Protein AF-A0A176U549-F1 (afdb_monomer_lite)

Radius of gyration: 31.03 Å; chains: 1; bounding box: 78×44×82 Å

Structure (mmCIF, N/CA/C/O backbone):
data_AF-A0A176U549-F1
#
_entry.id   AF-A0A176U549-F1
#
loop_
_atom_site.group_PDB
_atom_site.id
_atom_site.type_symbol
_atom_site.label_atom_id
_atom_site.label_alt_id
_atom_site.label_comp_id
_atom_site.label_asym_id
_atom_site.label_entity_id
_atom_site.label_seq_id
_atom_site.pdbx_PDB_ins_code
_atom_site.Cartn_x
_atom_site.Cartn_y
_atom_site.Cartn_z
_atom_site.occupancy
_atom_site.B_iso_or_equiv
_atom_site.auth_seq_id
_atom_site.auth_comp_id
_atom_site.auth_asym_id
_atom_site.auth_atom_id
_atom_site.pdbx_PDB_model_num
ATOM 1 N N . MET A 1 1 ? 28.974 -17.921 -47.374 1.00 42.88 1 MET A N 1
ATOM 2 C CA . MET A 1 1 ? 27.868 -18.895 -47.503 1.00 42.88 1 MET A CA 1
ATOM 3 C C . MET A 1 1 ? 28.253 -20.124 -46.690 1.00 42.88 1 MET A C 1
ATOM 5 O O . MET A 1 1 ? 29.366 -20.596 -46.886 1.00 42.88 1 MET A O 1
ATOM 9 N N . TYR A 1 2 ? 27.361 -20.555 -45.789 1.00 45.12 2 TYR A N 1
ATOM 10 C CA . TYR A 1 2 ? 27.452 -21.674 -44.828 1.00 45.12 2 TYR A CA 1
ATOM 11 C C . TYR A 1 2 ? 28.232 -21.453 -43.516 1.00 45.12 2 TYR A C 1
ATOM 13 O O . TYR A 1 2 ? 29.393 -21.827 -43.391 1.00 45.12 2 TYR A O 1
ATOM 21 N N . LYS A 1 3 ? 27.532 -20.910 -42.504 1.00 52.34 3 LYS A N 1
ATOM 22 C CA . LYS A 1 3 ? 27.812 -21.127 -41.066 1.00 52.34 3 LYS A CA 1
ATOM 23 C C . LYS A 1 3 ? 26.603 -21.723 -40.310 1.00 52.34 3 LYS A C 1
ATOM 25 O O . LYS A 1 3 ? 26.624 -21.783 -39.090 1.00 52.34 3 LYS A O 1
ATOM 30 N N . GLU A 1 4 ? 25.562 -22.190 -41.008 1.00 50.47 4 GLU A N 1
ATOM 31 C CA . GLU A 1 4 ? 24.363 -22.784 -40.375 1.00 50.47 4 GLU A CA 1
ATOM 32 C C . GLU A 1 4 ? 24.615 -24.162 -39.726 1.00 50.47 4 GLU A C 1
ATOM 34 O O . GLU A 1 4 ? 23.798 -24.635 -38.930 1.00 50.47 4 GLU A O 1
ATOM 39 N N . ASP A 1 5 ? 25.758 -24.786 -40.031 1.00 61.16 5 ASP A N 1
ATOM 40 C CA . ASP A 1 5 ? 26.147 -26.111 -39.528 1.00 61.16 5 ASP A CA 1
ATOM 41 C C . ASP A 1 5 ? 27.009 -26.069 -38.254 1.00 61.16 5 ASP A C 1
ATOM 43 O O . ASP A 1 5 ? 27.300 -27.118 -37.675 1.00 61.16 5 ASP A O 1
ATOM 47 N N . LEU A 1 6 ? 27.430 -24.883 -37.801 1.00 75.88 6 LEU A N 1
ATOM 48 C CA . LEU A 1 6 ? 28.205 -24.739 -36.567 1.00 75.88 6 LEU A CA 1
ATOM 49 C C . LEU A 1 6 ? 27.270 -24.686 -35.353 1.00 75.88 6 LEU A C 1
ATOM 51 O O . LEU A 1 6 ? 26.209 -24.070 -35.401 1.00 75.88 6 LEU A O 1
ATOM 55 N N . ASN A 1 7 ? 27.669 -25.329 -34.255 1.00 85.62 7 ASN A N 1
ATOM 56 C CA . ASN A 1 7 ? 26.984 -25.197 -32.967 1.00 85.62 7 ASN A CA 1
ATOM 57 C C . ASN A 1 7 ? 27.609 -24.090 -32.101 1.00 85.62 7 ASN A C 1
ATOM 59 O O . ASN A 1 7 ? 28.750 -23.688 -32.330 1.00 85.62 7 ASN A O 1
ATOM 63 N N . PHE A 1 8 ? 26.880 -23.629 -31.080 1.00 86.94 8 PHE A N 1
ATOM 64 C CA . PHE A 1 8 ? 27.263 -22.496 -30.231 1.00 86.94 8 PHE A CA 1
ATOM 65 C C . PHE A 1 8 ? 28.699 -22.614 -29.699 1.00 86.94 8 PHE A C 1
ATOM 67 O O . PHE A 1 8 ? 29.502 -21.700 -29.866 1.00 86.94 8 PHE A O 1
ATOM 74 N N . ASN A 1 9 ? 29.061 -23.784 -29.162 1.00 86.19 9 ASN A N 1
ATOM 75 C CA . ASN A 1 9 ? 30.393 -24.044 -28.610 1.00 86.19 9 ASN A CA 1
ATOM 76 C C . ASN A 1 9 ? 31.506 -24.017 -29.662 1.00 86.19 9 ASN A C 1
ATOM 78 O O . ASN A 1 9 ? 32.642 -23.693 -29.332 1.00 86.19 9 ASN A O 1
ATOM 82 N N . GLN A 1 10 ? 31.216 -24.363 -30.915 1.00 86.00 10 GLN A N 1
ATOM 83 C CA . GLN A 1 10 ? 32.188 -24.259 -32.004 1.00 86.00 10 GLN A CA 1
ATOM 84 C C . GLN A 1 10 ? 32.403 -22.809 -32.430 1.00 86.00 10 GLN A C 1
ATOM 86 O O . GLN A 1 10 ? 33.517 -22.457 -32.792 1.00 86.00 10 GLN A O 1
ATOM 91 N N . ILE A 1 11 ? 31.366 -21.972 -32.354 1.00 85.75 11 ILE A N 1
ATOM 92 C CA . ILE A 1 11 ? 31.456 -20.556 -32.718 1.00 85.75 11 ILE A CA 1
ATOM 93 C C . ILE A 1 11 ? 32.282 -19.794 -31.677 1.00 85.75 11 ILE A C 1
ATOM 95 O O . ILE A 1 11 ? 33.249 -19.136 -32.041 1.00 85.75 11 ILE A O 1
ATOM 99 N N . ILE A 1 12 ? 31.960 -19.941 -30.386 1.00 84.38 12 ILE A N 1
ATOM 100 C CA . ILE A 1 12 ? 32.611 -19.169 -29.310 1.00 84.38 12 ILE A CA 1
ATOM 101 C C . ILE A 1 12 ? 34.072 -19.572 -29.044 1.00 84.38 12 ILE A C 1
ATOM 103 O O . ILE A 1 12 ? 34.817 -18.803 -28.443 1.00 84.38 12 ILE A O 1
ATOM 107 N N . ASN A 1 13 ? 34.481 -20.782 -29.446 1.00 84.31 13 ASN A N 1
ATOM 108 C CA . ASN A 1 13 ? 35.823 -21.316 -29.178 1.00 84.31 13 ASN A CA 1
ATOM 109 C C . ASN A 1 13 ? 36.745 -21.304 -30.410 1.00 84.31 13 ASN A C 1
ATOM 111 O O . ASN A 1 13 ? 37.901 -21.718 -30.302 1.00 84.31 13 ASN A O 1
ATOM 115 N N . ASP A 1 14 ? 36.266 -20.867 -31.577 1.00 82.50 14 ASP A N 1
ATOM 116 C CA . ASP A 1 14 ? 37.105 -20.741 -32.769 1.00 82.50 14 ASP A CA 1
ATOM 117 C C . ASP A 1 14 ? 37.780 -19.368 -32.788 1.00 82.50 14 ASP A C 1
ATOM 119 O O . ASP A 1 14 ? 37.161 -18.347 -33.076 1.00 82.50 14 ASP A O 1
ATOM 123 N N . SER A 1 15 ? 39.088 -19.346 -32.527 1.00 84.19 15 SER A N 1
ATOM 124 C CA . SER A 1 15 ? 39.880 -18.112 -32.502 1.00 84.19 15 SER A CA 1
ATOM 125 C C . SER A 1 15 ? 40.004 -17.413 -33.863 1.00 84.19 15 SER A C 1
ATOM 127 O O . SER A 1 15 ? 40.609 -16.347 -33.938 1.00 84.19 15 SER A O 1
ATOM 129 N N . ASN A 1 16 ? 39.496 -18.011 -34.946 1.00 83.88 16 ASN A N 1
ATOM 130 C CA . ASN A 1 16 ? 39.446 -17.397 -36.274 1.00 83.88 16 ASN A CA 1
ATOM 131 C C . ASN A 1 16 ? 38.101 -16.713 -36.568 1.00 83.88 16 ASN A C 1
ATOM 133 O O . ASN A 1 16 ? 37.950 -16.123 -37.640 1.00 83.88 16 ASN A O 1
ATOM 137 N N . ILE A 1 17 ? 37.119 -16.811 -35.667 1.00 83.56 17 ILE A N 1
ATOM 138 C CA . ILE A 1 17 ? 35.828 -16.137 -35.798 1.00 83.56 17 ILE A CA 1
ATOM 139 C C . ILE A 1 17 ? 35.869 -14.836 -34.999 1.00 83.56 17 ILE A C 1
ATOM 141 O O . ILE A 1 17 ? 36.092 -14.837 -33.793 1.00 83.56 17 ILE A O 1
ATOM 145 N N . ASP A 1 18 ? 35.619 -13.724 -35.686 1.00 84.38 18 ASP A N 1
ATOM 146 C CA . ASP A 1 18 ? 35.325 -12.457 -35.027 1.00 84.38 18 ASP A CA 1
ATOM 147 C C . ASP A 1 18 ? 33.899 -12.508 -34.467 1.00 84.38 18 ASP A C 1
ATOM 149 O O . ASP A 1 18 ? 32.928 -12.537 -35.229 1.00 84.38 18 ASP A O 1
ATOM 153 N N . MET A 1 19 ? 33.788 -12.585 -33.143 1.00 81.44 19 MET A N 1
ATOM 154 C CA . MET A 1 19 ? 32.522 -12.769 -32.428 1.00 81.44 19 MET A CA 1
ATOM 155 C C . MET A 1 19 ? 31.573 -11.583 -32.571 1.00 81.44 19 MET A C 1
ATOM 157 O O . MET A 1 19 ? 30.361 -11.776 -32.496 1.00 81.44 19 MET A O 1
ATOM 161 N N . ASP A 1 20 ? 32.116 -10.398 -32.839 1.00 81.94 20 ASP A N 1
ATOM 162 C CA . ASP A 1 20 ? 31.331 -9.179 -32.999 1.00 81.94 20 ASP A CA 1
ATOM 163 C C . ASP A 1 20 ? 30.886 -8.975 -34.452 1.00 81.94 20 ASP A C 1
ATOM 165 O O . ASP A 1 20 ? 30.118 -8.061 -34.735 1.00 81.94 20 ASP A O 1
ATOM 169 N N . SER A 1 21 ? 31.334 -9.827 -35.384 1.00 85.38 21 SER A N 1
ATOM 170 C CA . SER A 1 21 ? 30.938 -9.719 -36.788 1.00 85.38 21 SER A CA 1
ATOM 171 C C . SER A 1 21 ? 29.445 -10.016 -36.989 1.00 85.38 21 SER A C 1
ATOM 173 O O . SER A 1 21 ? 28.909 -10.939 -36.360 1.00 85.38 21 SER A O 1
ATOM 175 N N . PRO A 1 22 ? 28.770 -9.326 -37.931 1.00 81.12 22 PRO A N 1
ATOM 176 C CA . PRO A 1 22 ? 27.368 -9.593 -38.254 1.00 81.12 22 PRO A CA 1
ATOM 177 C C . PRO A 1 22 ? 27.110 -11.076 -38.579 1.00 81.12 22 PRO A C 1
ATOM 179 O O . PRO A 1 22 ? 26.083 -11.639 -38.204 1.00 81.12 22 PRO A O 1
ATOM 182 N N . GLU A 1 23 ? 28.067 -11.753 -39.223 1.00 81.50 23 GLU A N 1
ATOM 183 C CA . GLU A 1 23 ? 28.002 -13.184 -39.529 1.00 81.50 23 GLU A CA 1
ATOM 184 C C . GLU A 1 23 ? 28.097 -14.104 -38.316 1.00 81.50 23 GLU A C 1
ATOM 186 O O . GLU A 1 23 ? 27.485 -15.175 -38.326 1.00 81.50 23 GLU A O 1
ATOM 191 N N . ALA A 1 24 ? 28.871 -13.731 -37.298 1.00 84.81 24 ALA A N 1
ATOM 192 C CA . ALA A 1 24 ? 28.956 -14.499 -36.063 1.00 84.81 24 ALA A CA 1
ATOM 193 C C . ALA A 1 24 ? 27.692 -14.319 -35.221 1.00 84.81 24 ALA A C 1
ATOM 195 O O . ALA A 1 24 ? 27.112 -15.314 -34.788 1.00 84.81 24 ALA A O 1
ATOM 196 N N . LEU A 1 25 ? 27.219 -13.082 -35.081 1.00 87.00 25 LEU A N 1
ATOM 197 C CA . LEU A 1 25 ? 26.012 -12.745 -34.328 1.00 87.00 25 LEU A CA 1
ATOM 198 C C . LEU A 1 25 ? 24.783 -13.500 -34.852 1.00 87.00 25 LEU A C 1
ATOM 200 O O . LEU A 1 25 ? 24.084 -14.167 -34.093 1.00 87.00 25 LEU A O 1
ATOM 204 N N . TYR A 1 26 ? 24.573 -13.525 -36.166 1.00 82.44 26 TYR A N 1
ATOM 205 C CA . TYR A 1 26 ? 23.468 -14.286 -36.755 1.00 82.44 26 TYR A CA 1
ATOM 206 C C . TYR A 1 26 ? 23.605 -15.803 -36.604 1.00 82.44 26 TYR A C 1
ATOM 208 O O . TYR A 1 26 ? 22.612 -16.508 -36.410 1.00 82.44 26 TYR A O 1
ATOM 216 N N . ALA A 1 27 ? 24.829 -16.329 -36.669 1.00 84.50 27 ALA A N 1
ATOM 217 C CA . ALA A 1 27 ? 25.066 -17.750 -36.439 1.00 84.50 27 ALA A CA 1
ATOM 218 C C . ALA A 1 27 ? 24.759 -18.138 -34.981 1.00 84.50 27 ALA A C 1
ATOM 220 O O . ALA A 1 27 ? 24.161 -19.188 -34.734 1.00 84.50 27 ALA A O 1
ATOM 221 N N . ILE A 1 28 ? 25.103 -17.272 -34.024 1.00 86.19 28 ILE A N 1
ATOM 222 C CA . ILE A 1 28 ? 24.755 -17.428 -32.606 1.00 86.19 28 ILE A CA 1
ATOM 223 C C . ILE A 1 28 ? 23.238 -17.380 -32.421 1.00 86.19 28 ILE A C 1
ATOM 225 O O . ILE A 1 28 ? 22.683 -18.256 -31.757 1.00 86.19 28 ILE A O 1
ATOM 229 N N . ALA A 1 29 ? 22.562 -16.428 -33.067 1.00 82.94 29 ALA A N 1
ATOM 230 C CA . ALA A 1 29 ? 21.107 -16.340 -33.064 1.00 82.94 29 ALA A CA 1
ATOM 231 C C . ALA A 1 29 ? 20.483 -17.677 -33.515 1.00 82.94 29 ALA A C 1
ATOM 233 O O . ALA A 1 29 ? 19.698 -18.292 -32.792 1.00 82.94 29 ALA A O 1
ATOM 234 N N . CYS A 1 30 ? 20.912 -18.206 -34.664 1.00 80.12 30 CYS A N 1
ATOM 235 C CA . CYS A 1 30 ? 20.430 -19.495 -35.166 1.00 80.12 30 CYS A CA 1
ATOM 236 C C . CYS A 1 30 ? 20.691 -20.657 -34.188 1.00 80.12 30 CYS A C 1
ATOM 238 O O . CYS A 1 30 ? 19.891 -21.591 -34.124 1.00 80.12 30 CYS A O 1
ATOM 240 N N . CYS A 1 31 ? 21.771 -20.608 -33.399 1.00 86.88 31 CYS A N 1
ATOM 241 C CA . CYS A 1 31 ? 22.039 -21.620 -32.377 1.00 86.88 31 CYS A CA 1
ATOM 242 C C . CYS A 1 31 ? 21.007 -21.594 -31.244 1.00 86.88 31 CYS A C 1
ATOM 244 O O . CYS A 1 31 ? 20.580 -22.668 -30.821 1.00 86.88 31 CYS A O 1
ATOM 246 N N . TYR A 1 32 ? 20.576 -20.411 -30.797 1.00 84.31 32 TYR A N 1
ATOM 247 C CA . TYR A 1 32 ? 19.514 -20.262 -29.795 1.00 84.31 32 TYR A CA 1
ATOM 248 C C . TYR A 1 32 ? 18.130 -20.649 -30.330 1.00 84.31 32 TYR A C 1
ATOM 250 O O . TYR A 1 32 ? 17.346 -21.252 -29.600 1.00 84.31 32 TYR A O 1
ATOM 258 N N . ARG A 1 33 ? 17.849 -20.408 -31.616 1.00 81.62 33 ARG A N 1
ATOM 259 C CA . ARG A 1 33 ? 16.614 -20.874 -32.273 1.00 81.62 33 ARG A CA 1
ATOM 260 C C . ARG A 1 33 ? 16.562 -22.403 -32.381 1.00 81.62 33 ARG A C 1
ATOM 262 O O . ARG A 1 33 ? 15.583 -23.058 -32.014 1.00 81.62 33 ARG A O 1
ATOM 269 N N . ASP A 1 34 ? 17.644 -22.995 -32.886 1.00 79.44 34 ASP A N 1
ATOM 270 C CA . ASP A 1 34 ? 17.699 -24.424 -33.209 1.00 79.44 34 ASP A CA 1
ATOM 271 C C . ASP A 1 34 ? 18.080 -25.294 -31.995 1.00 79.44 34 ASP A C 1
ATOM 273 O O . ASP A 1 34 ? 17.856 -26.506 -32.016 1.00 79.44 34 ASP A O 1
ATOM 277 N N . GLY A 1 35 ? 18.619 -24.701 -30.924 1.00 84.19 35 GLY A N 1
ATOM 278 C CA . GLY A 1 35 ? 19.148 -25.413 -29.753 1.00 84.19 35 GLY A CA 1
ATOM 279 C C . GLY A 1 35 ? 20.482 -26.116 -30.031 1.00 84.19 35 GLY A C 1
ATOM 280 O O . GLY A 1 35 ? 20.759 -27.197 -29.506 1.00 84.19 35 GLY A O 1
ATOM 281 N N . LYS A 1 36 ? 21.308 -25.561 -30.926 1.00 85.56 36 LYS A N 1
ATOM 282 C CA . LYS A 1 36 ? 22.568 -26.182 -31.363 1.00 85.56 36 LYS A CA 1
ATOM 283 C C . LYS A 1 36 ? 23.691 -25.859 -30.384 1.00 85.56 36 LYS A C 1
ATOM 285 O O . LYS A 1 36 ? 24.371 -24.847 -30.515 1.00 85.56 36 LYS A O 1
ATOM 290 N N . GLY A 1 37 ? 23.935 -26.756 -29.429 1.00 85.69 37 GLY A N 1
ATOM 291 C CA . GLY A 1 37 ? 25.025 -26.615 -28.451 1.00 85.69 37 GLY A CA 1
ATOM 292 C C . GLY A 1 37 ? 24.753 -25.598 -27.338 1.00 85.69 37 GLY A C 1
ATOM 293 O O . GLY A 1 37 ? 25.650 -25.337 -26.542 1.00 85.69 37 GLY A O 1
ATOM 294 N N . VAL A 1 38 ? 23.530 -25.066 -27.285 1.00 90.00 38 VAL A N 1
ATOM 295 C CA . VAL A 1 38 ? 22.991 -24.169 -26.259 1.00 90.00 38 VAL A CA 1
ATOM 296 C C . VAL A 1 38 ? 21.502 -24.477 -26.066 1.00 90.00 38 VAL A C 1
ATOM 298 O O . VAL A 1 38 ? 20.871 -25.050 -26.958 1.00 90.00 38 VAL A O 1
ATOM 301 N N . GLU A 1 39 ? 20.950 -24.153 -24.897 1.00 89.00 39 GLU A N 1
ATOM 302 C CA . GLU A 1 39 ? 19.510 -24.252 -24.649 1.00 89.00 39 GLU A CA 1
ATOM 303 C C . GLU A 1 39 ? 18.741 -23.287 -25.560 1.00 89.00 39 GLU A C 1
ATOM 305 O O . GLU A 1 39 ? 19.216 -22.193 -25.869 1.00 89.00 39 GLU A O 1
ATOM 310 N N . LYS A 1 40 ? 17.558 -23.709 -26.016 1.00 80.69 40 LYS A N 1
ATOM 311 C CA . LYS A 1 40 ? 16.718 -22.860 -26.857 1.00 80.69 40 LYS A CA 1
ATOM 312 C C . LYS A 1 40 ? 16.247 -21.642 -26.075 1.00 80.69 40 LYS A C 1
ATOM 314 O O . LYS A 1 40 ? 15.746 -21.784 -24.965 1.00 80.69 40 LYS A O 1
ATOM 319 N N . SER A 1 41 ? 16.360 -20.468 -26.678 1.00 77.81 41 SER A N 1
ATOM 320 C CA . SER A 1 41 ? 15.885 -19.221 -26.085 1.00 77.81 41 SER A CA 1
ATOM 321 C C . SER A 1 41 ? 15.462 -18.275 -27.195 1.00 77.81 41 SER A C 1
ATOM 323 O O . SER A 1 41 ? 16.286 -17.857 -28.007 1.00 77.81 41 SER A O 1
ATOM 325 N N . GLU A 1 42 ? 14.171 -17.958 -27.226 1.00 68.12 42 GLU A N 1
ATOM 326 C CA . GLU A 1 42 ? 13.617 -17.010 -28.191 1.00 68.12 42 GLU A CA 1
ATOM 327 C C . GLU A 1 42 ? 14.166 -15.602 -27.935 1.00 68.12 42 GLU A C 1
ATOM 329 O O . GLU A 1 42 ? 14.647 -14.946 -28.847 1.00 68.12 42 GLU A O 1
ATOM 334 N N . GLU A 1 43 ? 14.227 -15.189 -26.669 1.00 72.62 43 GLU A N 1
ATOM 335 C CA . GLU A 1 43 ? 14.803 -13.909 -26.246 1.00 72.62 43 GLU A CA 1
ATOM 336 C C . GLU A 1 43 ? 16.243 -13.720 -26.756 1.00 72.62 43 GLU A C 1
ATOM 338 O O . GLU A 1 43 ? 16.554 -12.724 -27.409 1.00 72.62 43 GLU A O 1
ATOM 343 N N . ARG A 1 44 ? 17.115 -14.717 -26.544 1.00 78.06 44 ARG A N 1
ATOM 344 C CA . ARG A 1 44 ? 18.503 -14.669 -27.031 1.00 78.06 44 ARG A CA 1
ATOM 345 C C . ARG A 1 44 ? 18.586 -14.758 -28.548 1.00 78.06 44 ARG A C 1
ATOM 347 O O . ARG A 1 44 ? 19.446 -14.119 -29.147 1.00 78.06 44 ARG A O 1
ATOM 354 N N . TYR A 1 45 ? 17.716 -15.537 -29.188 1.00 79.44 45 TYR A N 1
ATOM 355 C CA . TYR A 1 45 ? 17.649 -15.567 -30.647 1.00 79.44 45 TYR A CA 1
ATOM 356 C C . TYR A 1 45 ? 17.391 -14.163 -31.212 1.00 79.44 45 TYR A C 1
ATOM 358 O O . TYR A 1 45 ? 18.138 -13.717 -32.086 1.00 79.44 45 TYR A O 1
ATOM 366 N N . GLN A 1 46 ? 16.407 -13.452 -30.663 1.00 71.69 46 GLN A N 1
ATOM 367 C CA . GLN A 1 46 ? 16.031 -12.110 -31.104 1.00 71.69 46 GLN A CA 1
ATOM 368 C C . GLN A 1 46 ? 17.132 -11.076 -30.827 1.00 71.69 46 GLN A C 1
ATOM 370 O O . GLN A 1 46 ? 17.477 -10.299 -31.717 1.00 71.69 46 GLN A O 1
ATOM 375 N N . GLU A 1 47 ? 17.747 -11.109 -29.641 1.00 78.38 47 GLU A N 1
ATOM 376 C CA . GLU A 1 47 ? 18.844 -10.210 -29.249 1.00 78.38 47 GLU A CA 1
ATOM 377 C C . GLU A 1 47 ? 20.011 -10.254 -30.256 1.00 78.38 47 GLU A C 1
ATOM 379 O O . GLU A 1 47 ? 20.399 -9.236 -30.838 1.00 78.38 47 GLU A O 1
ATOM 384 N N . TYR A 1 48 ? 20.538 -11.453 -30.526 1.00 81.25 48 TYR A N 1
ATOM 385 C CA . TYR A 1 48 ? 21.679 -11.630 -31.429 1.00 81.25 48 TYR A CA 1
ATOM 386 C C . TYR A 1 48 ? 21.319 -11.386 -32.903 1.00 81.25 48 TYR A C 1
ATOM 388 O O . TYR A 1 48 ? 22.160 -10.916 -33.676 1.00 81.25 48 TYR A O 1
ATOM 396 N N . LEU A 1 49 ? 20.076 -11.674 -33.309 1.00 77.19 49 LEU A N 1
ATOM 397 C CA . LEU A 1 49 ? 19.587 -11.394 -34.660 1.00 77.19 49 LEU A CA 1
ATOM 398 C C . LEU A 1 49 ? 19.529 -9.884 -34.933 1.00 77.19 49 LEU A C 1
ATOM 400 O O . LEU A 1 49 ? 19.949 -9.429 -35.999 1.00 77.19 49 LEU A O 1
ATOM 404 N N . GLN A 1 50 ? 19.052 -9.099 -33.968 1.00 66.19 50 GLN A N 1
ATOM 405 C CA . GLN A 1 50 ? 18.927 -7.649 -34.112 1.00 66.19 50 GLN A CA 1
ATOM 406 C C . GLN A 1 50 ? 20.283 -6.951 -34.177 1.00 66.19 50 GLN A C 1
ATOM 408 O O . GLN A 1 50 ? 20.477 -6.068 -35.018 1.00 66.19 50 GLN A O 1
ATOM 413 N N . GLU A 1 51 ? 21.244 -7.374 -33.356 1.00 77.12 51 GLU A N 1
ATOM 414 C CA . GLU A 1 51 ? 22.593 -6.807 -33.393 1.00 77.12 51 GLU A CA 1
ATOM 415 C C . GLU A 1 51 ? 23.297 -7.133 -34.725 1.00 77.12 51 GLU A C 1
ATOM 417 O O . GLU A 1 51 ? 23.930 -6.260 -35.321 1.00 77.12 51 GLU A O 1
ATOM 422 N N . ALA A 1 52 ? 23.088 -8.333 -35.285 1.00 76.50 52 ALA A N 1
ATOM 423 C CA . ALA A 1 52 ? 23.595 -8.684 -36.616 1.00 76.50 52 ALA A CA 1
ATOM 424 C C . ALA A 1 52 ? 23.033 -7.769 -37.725 1.00 76.50 52 ALA A C 1
ATOM 426 O O . ALA A 1 52 ? 23.774 -7.281 -38.584 1.00 76.50 52 ALA A O 1
ATOM 427 N N . ILE A 1 53 ? 21.723 -7.505 -37.704 1.00 65.50 53 ILE A N 1
ATOM 428 C CA . ILE A 1 53 ? 21.047 -6.641 -38.688 1.00 65.50 53 ILE A CA 1
ATOM 429 C C . ILE A 1 53 ? 21.521 -5.189 -38.558 1.00 65.50 53 ILE A C 1
ATOM 431 O O . ILE A 1 53 ? 21.800 -4.534 -39.566 1.00 65.50 53 ILE A O 1
ATOM 435 N N . LYS A 1 54 ? 21.671 -4.688 -37.328 1.00 72.62 54 LYS A N 1
ATOM 436 C CA . LYS A 1 54 ? 22.179 -3.338 -37.039 1.00 72.62 54 LYS A CA 1
ATOM 437 C C . LYS A 1 54 ? 23.578 -3.111 -37.611 1.00 72.62 54 LYS A C 1
ATOM 439 O O . LYS A 1 54 ? 23.885 -2.012 -38.071 1.00 72.62 54 LYS A O 1
ATOM 444 N N . GLN A 1 55 ? 24.393 -4.161 -37.653 1.00 75.75 55 GLN A N 1
ATOM 445 C CA . GLN A 1 55 ? 25.723 -4.146 -38.259 1.00 75.75 55 GLN A CA 1
ATOM 446 C C . GLN A 1 55 ? 25.725 -4.385 -39.782 1.00 75.75 55 GLN A C 1
ATOM 448 O O . GLN A 1 55 ? 26.780 -4.530 -40.399 1.00 75.75 55 GLN A O 1
ATOM 453 N N . GLY A 1 56 ? 24.553 -4.363 -40.421 1.00 70.50 56 GLY A N 1
ATOM 454 C CA . GLY A 1 56 ? 24.404 -4.386 -41.875 1.00 70.50 56 GLY A CA 1
ATOM 455 C C . GLY A 1 56 ? 24.215 -5.778 -42.477 1.00 70.50 56 GLY A C 1
ATOM 456 O O . GLY A 1 56 ? 24.287 -5.914 -43.704 1.00 70.50 56 GLY A O 1
ATOM 457 N N . MET A 1 57 ? 23.960 -6.806 -41.659 1.00 70.56 57 MET A N 1
ATOM 458 C CA . MET A 1 57 ? 23.644 -8.131 -42.177 1.00 70.56 57 MET A CA 1
ATOM 459 C C . MET A 1 57 ? 22.313 -8.137 -42.931 1.00 70.56 57 MET A C 1
ATOM 461 O O . MET A 1 57 ? 21.287 -7.692 -42.424 1.00 70.56 57 MET A O 1
ATOM 465 N N . LYS A 1 58 ? 22.313 -8.730 -44.128 1.00 68.69 58 LYS A N 1
ATOM 466 C CA . LYS A 1 58 ? 21.083 -9.090 -44.840 1.00 68.69 58 LYS A CA 1
ATOM 467 C C . LYS A 1 58 ? 20.704 -10.524 -44.493 1.00 68.69 58 LYS A C 1
ATOM 469 O O . LYS A 1 58 ? 21.415 -11.449 -44.886 1.00 68.69 58 LYS A O 1
ATOM 474 N N . VAL A 1 59 ? 19.602 -10.694 -43.774 1.00 63.09 59 VAL A N 1
ATOM 475 C CA . VAL A 1 59 ? 19.064 -12.004 -43.386 1.00 63.09 59 VAL A CA 1
ATOM 476 C C . VAL A 1 59 ? 17.957 -12.451 -44.359 1.00 63.09 59 VAL A C 1
ATOM 478 O O . VAL A 1 59 ? 17.441 -11.628 -45.118 1.00 63.09 59 VAL A O 1
ATOM 481 N N . PRO A 1 60 ? 17.618 -13.754 -44.427 1.00 55.41 60 PRO A N 1
ATOM 482 C CA . PRO A 1 60 ? 16.518 -14.250 -45.256 1.00 55.41 60 PRO A CA 1
ATOM 483 C C . PRO A 1 60 ? 15.185 -13.592 -44.885 1.00 55.41 60 PRO A C 1
ATOM 485 O O . PRO A 1 60 ? 14.948 -13.315 -43.714 1.00 55.41 60 PRO A O 1
ATOM 488 N N . ALA A 1 61 ? 14.286 -13.424 -45.860 1.00 45.09 61 ALA A N 1
ATOM 489 C CA . ALA A 1 61 ? 13.000 -12.749 -45.665 1.00 45.09 61 ALA A CA 1
ATOM 490 C C . ALA A 1 61 ? 12.132 -13.356 -44.547 1.00 45.09 61 ALA A C 1
ATOM 492 O O . ALA A 1 61 ? 11.349 -12.629 -43.975 1.00 45.09 61 ALA A O 1
ATOM 493 N N . GLU A 1 62 ? 12.278 -14.638 -44.203 1.00 48.78 62 GLU A N 1
ATOM 494 C CA . GLU A 1 62 ? 11.572 -15.296 -43.083 1.00 48.78 62 GLU A CA 1
ATOM 495 C C . GLU A 1 62 ? 12.146 -14.911 -41.702 1.00 48.78 62 GLU A C 1
ATOM 497 O O . GLU A 1 62 ? 11.414 -14.857 -40.723 1.00 48.78 62 GLU A O 1
ATOM 502 N N . ALA A 1 63 ? 13.444 -14.594 -41.626 1.00 48.97 63 ALA A N 1
ATOM 503 C CA . ALA A 1 63 ? 14.085 -14.034 -40.430 1.00 48.97 63 ALA A CA 1
ATOM 504 C C . ALA A 1 63 ? 13.886 -12.508 -40.336 1.00 48.97 63 ALA A C 1
ATOM 506 O O . ALA A 1 63 ? 13.892 -11.953 -39.244 1.00 48.97 63 ALA A O 1
ATOM 507 N N . ASP A 1 64 ? 13.689 -11.849 -41.483 1.00 47.09 64 ASP A N 1
ATOM 508 C CA . ASP A 1 64 ? 13.293 -10.437 -41.610 1.00 47.09 64 ASP A CA 1
ATOM 509 C C . ASP A 1 64 ? 11.777 -10.252 -41.349 1.00 47.09 64 ASP A C 1
ATOM 511 O O . ASP A 1 64 ? 11.340 -9.204 -40.882 1.00 47.09 64 ASP A O 1
ATOM 515 N N . GLN A 1 65 ? 10.967 -11.289 -41.606 1.00 45.16 65 GLN A N 1
ATOM 516 C CA . GLN A 1 65 ? 9.511 -11.311 -41.422 1.00 45.16 65 GLN A CA 1
ATOM 517 C C . GLN A 1 65 ? 9.086 -11.309 -39.958 1.00 45.16 65 GLN A C 1
ATOM 519 O O . GLN A 1 65 ? 7.948 -10.952 -39.715 1.00 45.16 65 GLN A O 1
ATOM 524 N N . LEU A 1 66 ? 9.956 -11.593 -38.984 1.00 47.03 66 LEU A N 1
ATOM 525 C CA . LEU A 1 66 ? 9.634 -11.426 -37.555 1.00 47.03 66 LEU A CA 1
ATOM 526 C C . LEU A 1 66 ? 9.357 -9.961 -37.170 1.00 47.03 66 LEU A C 1
ATOM 528 O O . LEU A 1 66 ? 8.722 -9.694 -36.158 1.00 47.03 66 LEU A O 1
ATOM 532 N N . LYS A 1 67 ? 9.746 -8.998 -38.018 1.00 45.81 67 LYS A N 1
ATOM 533 C CA . LYS A 1 67 ? 9.318 -7.595 -37.906 1.00 45.81 67 LYS A CA 1
ATOM 534 C C . LYS A 1 67 ? 7.823 -7.392 -38.209 1.00 45.81 67 LYS A C 1
ATOM 536 O O . LYS A 1 67 ? 7.217 -6.465 -37.677 1.00 45.81 67 LYS A O 1
ATOM 541 N N . ASP A 1 68 ? 7.246 -8.244 -39.058 1.00 39.28 68 ASP A N 1
ATOM 542 C CA . ASP A 1 68 ? 5.882 -8.129 -39.595 1.00 39.28 68 ASP A CA 1
ATOM 543 C C . ASP A 1 68 ? 4.945 -9.266 -39.146 1.00 39.28 68 ASP A C 1
ATOM 545 O O . ASP A 1 68 ? 3.750 -9.044 -39.035 1.00 39.28 68 ASP A O 1
ATOM 549 N N . SER A 1 69 ? 5.431 -10.476 -38.860 1.00 37.84 69 SER A N 1
ATOM 550 C CA . SER A 1 69 ? 4.597 -11.608 -38.436 1.00 37.84 69 SER A CA 1
ATOM 551 C C . SER A 1 69 ? 4.194 -11.468 -36.978 1.00 37.84 69 SER A C 1
ATOM 553 O O . SER A 1 69 ? 3.007 -11.552 -36.685 1.00 37.84 69 SER A O 1
ATOM 555 N N . ASP A 1 70 ? 5.145 -11.122 -36.101 1.00 44.38 70 ASP A N 1
ATOM 556 C CA . ASP A 1 70 ? 4.821 -10.768 -34.724 1.00 44.38 70 ASP A CA 1
ATOM 557 C C . ASP A 1 70 ? 4.100 -9.430 -34.696 1.00 44.38 70 ASP A C 1
ATOM 559 O O . ASP A 1 70 ? 3.112 -9.336 -33.998 1.00 44.38 70 ASP A O 1
ATOM 563 N N . SER A 1 71 ? 4.453 -8.411 -35.489 1.00 46.78 71 SER A N 1
ATOM 564 C CA . SER A 1 71 ? 3.686 -7.157 -35.440 1.00 46.78 71 SER A CA 1
ATOM 565 C C . SER A 1 71 ? 2.261 -7.295 -35.987 1.00 46.78 71 SER A C 1
ATOM 567 O O . SER A 1 71 ? 1.390 -6.614 -35.469 1.00 46.78 71 SER A O 1
ATOM 569 N N . VAL A 1 72 ? 1.971 -8.180 -36.952 1.00 42.19 72 VAL A N 1
ATOM 570 C CA . VAL A 1 72 ? 0.608 -8.424 -37.470 1.00 42.19 72 VAL A CA 1
ATOM 571 C C . VAL A 1 72 ? -0.200 -9.361 -36.566 1.00 42.19 72 VAL A C 1
ATOM 573 O O . VAL A 1 72 ? -1.370 -9.077 -36.309 1.00 42.19 72 VAL A O 1
ATOM 576 N N . GLU A 1 73 ? 0.391 -10.440 -36.045 1.00 42.94 73 GLU A N 1
ATOM 577 C CA . GLU A 1 73 ? -0.279 -11.334 -35.086 1.00 42.94 73 GLU A CA 1
ATOM 578 C C . GLU A 1 73 ? -0.429 -10.670 -33.709 1.00 42.94 73 GLU A C 1
ATOM 580 O O . GLU A 1 73 ? -1.482 -10.784 -33.086 1.00 42.94 73 GLU A O 1
ATOM 585 N N . THR A 1 74 ? 0.551 -9.872 -33.277 1.00 44.25 74 THR A N 1
ATOM 586 C CA . THR A 1 74 ? 0.470 -9.017 -32.081 1.00 44.25 74 THR A CA 1
ATOM 587 C C . THR A 1 74 ? -0.561 -7.911 -32.319 1.00 44.25 74 THR A C 1
ATOM 589 O O . THR A 1 74 ? -1.463 -7.794 -31.498 1.00 44.25 74 THR A O 1
ATOM 592 N N . LYS A 1 75 ? -0.583 -7.238 -33.490 1.00 46.59 75 LYS A N 1
ATOM 593 C CA . LYS A 1 75 ? -1.675 -6.322 -33.913 1.00 46.59 75 LYS A CA 1
ATOM 594 C C . LYS A 1 75 ? -3.064 -6.942 -33.848 1.00 46.59 75 LYS A C 1
ATOM 596 O O . LYS A 1 75 ? -4.005 -6.264 -33.449 1.00 46.59 75 LYS A O 1
ATOM 601 N N . GLN A 1 76 ? -3.210 -8.211 -34.221 1.00 47.59 76 GLN A N 1
ATOM 602 C CA . GLN A 1 76 ? -4.476 -8.937 -34.093 1.00 47.59 76 GLN A CA 1
ATOM 603 C C . GLN A 1 76 ? -4.790 -9.344 -32.645 1.00 47.59 76 GLN A C 1
ATOM 605 O O . GLN A 1 76 ? -5.954 -9.325 -32.250 1.00 47.59 76 GLN A O 1
ATOM 610 N N . CYS A 1 77 ? -3.784 -9.653 -31.824 1.00 45.81 77 CYS A N 1
ATOM 611 C CA . CYS A 1 77 ? -3.947 -9.909 -30.387 1.00 45.81 77 CYS A CA 1
ATOM 612 C C . CYS A 1 77 ? -4.338 -8.654 -29.578 1.00 45.81 77 CYS A C 1
ATOM 614 O O . CYS A 1 77 ? -4.804 -8.780 -28.445 1.00 45.81 77 CYS A O 1
ATOM 616 N N . TRP A 1 78 ? -4.203 -7.449 -30.144 1.00 47.78 78 TRP A N 1
ATOM 617 C CA . TRP A 1 78 ? -4.520 -6.169 -29.495 1.00 47.78 78 TRP A CA 1
ATOM 618 C C . TRP A 1 78 ? -6.011 -5.904 -29.266 1.00 47.78 78 TRP A C 1
ATOM 620 O O . TRP A 1 78 ? -6.349 -4.997 -28.510 1.00 47.78 78 TRP A O 1
ATOM 630 N N . GLU A 1 79 ? -6.911 -6.707 -29.840 1.00 50.94 79 GLU A N 1
ATOM 631 C CA . GLU A 1 79 ? -8.365 -6.539 -29.687 1.00 50.94 79 GLU A CA 1
ATOM 632 C C . GLU A 1 79 ? -8.887 -6.797 -28.251 1.00 50.94 79 GLU A C 1
ATOM 634 O O . GLU A 1 79 ? -10.082 -6.630 -28.003 1.00 50.94 79 GLU A O 1
ATOM 639 N N . GLN A 1 80 ? -8.033 -7.196 -27.291 1.00 50.81 80 GLN A N 1
ATOM 640 C CA . GLN A 1 80 ? -8.448 -7.523 -25.913 1.00 50.81 80 GLN A CA 1
ATOM 641 C C . GLN A 1 80 ? -7.677 -6.837 -24.763 1.00 50.81 80 GLN A C 1
ATOM 643 O O . GLN A 1 80 ? -7.946 -7.161 -23.605 1.00 50.81 80 GLN A O 1
ATOM 648 N N . ALA A 1 81 ? -6.775 -5.884 -25.015 1.00 43.72 81 ALA A N 1
ATOM 649 C CA . ALA A 1 81 ? -6.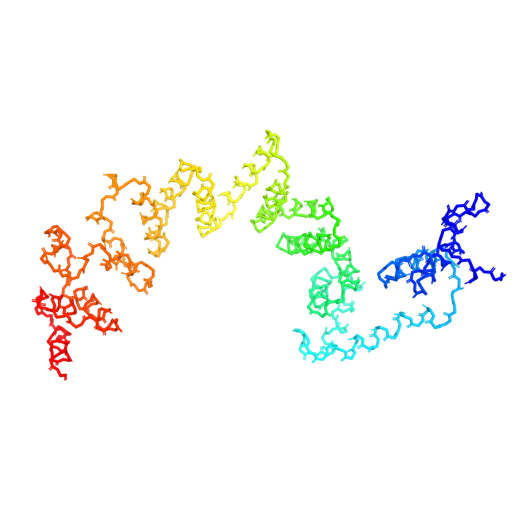067 -5.144 -23.951 1.00 43.72 81 ALA A CA 1
ATOM 650 C C . ALA A 1 81 ? -6.516 -3.671 -23.862 1.00 43.72 81 ALA A C 1
ATOM 652 O O . ALA A 1 81 ? -7.279 -3.222 -24.703 1.00 43.72 81 ALA A O 1
ATOM 653 N N . SER A 1 82 ? -6.123 -2.939 -22.808 1.00 54.19 82 SER A N 1
ATOM 654 C CA . SER A 1 82 ? -6.821 -1.747 -22.265 1.00 54.19 82 SER A CA 1
ATOM 655 C C . SER A 1 82 ? -7.054 -0.526 -23.180 1.00 54.19 82 SER A C 1
ATOM 657 O O . SER A 1 82 ? -7.687 0.436 -22.738 1.00 54.19 82 SER A O 1
ATOM 659 N N . PHE A 1 83 ? -6.613 -0.558 -24.438 1.00 57.59 83 PHE A N 1
ATOM 660 C CA . PHE A 1 83 ? -7.012 0.396 -25.474 1.00 57.59 83 PHE A CA 1
ATOM 661 C C . PHE A 1 83 ? -8.368 0.010 -26.079 1.00 57.59 83 PHE A C 1
ATOM 663 O O . PHE A 1 83 ? -8.659 -1.155 -26.332 1.00 57.59 83 PHE A O 1
ATOM 670 N N . THR A 1 84 ? -9.233 0.995 -26.308 1.00 55.66 84 THR A N 1
ATOM 671 C CA . THR A 1 84 ? -10.636 0.753 -26.672 1.00 55.66 84 THR A CA 1
ATOM 672 C C . THR A 1 84 ? -10.789 0.353 -28.140 1.00 55.66 84 THR A C 1
ATOM 674 O O . THR A 1 84 ? -11.775 -0.301 -28.485 1.00 55.66 84 THR A O 1
ATOM 677 N N . THR A 1 85 ? -9.842 0.737 -29.013 1.00 67.00 85 THR A N 1
ATOM 678 C CA . THR A 1 85 ? -9.843 0.402 -30.450 1.00 67.00 85 THR A CA 1
ATOM 679 C C . THR A 1 85 ? -8.435 0.357 -31.067 1.00 67.00 85 THR A C 1
ATOM 681 O O . THR A 1 85 ? -7.502 0.987 -30.576 1.00 67.00 85 THR A O 1
ATOM 684 N N . TYR A 1 86 ? -8.298 -0.326 -32.209 1.00 68.38 86 TYR A N 1
ATOM 685 C CA . TYR A 1 86 ? -7.077 -0.331 -33.032 1.00 68.38 86 TYR A CA 1
ATOM 686 C C . TYR A 1 86 ? -6.664 1.078 -33.513 1.00 68.38 86 TYR A C 1
ATOM 688 O O . TYR A 1 86 ? -5.481 1.407 -33.547 1.00 68.38 86 TYR A O 1
ATOM 696 N N . GLU A 1 87 ? -7.637 1.940 -33.825 1.00 76.38 87 GLU A N 1
ATOM 697 C CA . GLU A 1 87 ? -7.399 3.322 -34.273 1.00 76.38 87 GLU A CA 1
ATOM 698 C C . GLU A 1 87 ? -6.717 4.177 -33.188 1.00 76.38 87 GLU A C 1
ATOM 700 O O . GLU A 1 87 ? -5.879 5.024 -33.498 1.00 76.38 87 GLU A O 1
ATOM 705 N N . GLU A 1 88 ? -7.033 3.936 -31.910 1.00 80.19 88 GLU A N 1
ATOM 706 C CA . GLU A 1 88 ? -6.383 4.607 -30.775 1.00 80.19 88 GLU A CA 1
ATOM 707 C C . GLU A 1 88 ? -4.907 4.211 -30.648 1.00 80.19 88 GLU A C 1
ATOM 709 O O . GLU A 1 88 ? -4.067 5.061 -30.349 1.00 80.19 88 GLU A O 1
ATOM 714 N N . ILE A 1 89 ? -4.574 2.946 -30.927 1.00 78.81 89 ILE A N 1
ATOM 715 C CA . ILE A 1 89 ? -3.189 2.464 -30.905 1.00 78.81 89 ILE A CA 1
ATOM 716 C C . ILE A 1 89 ? -2.390 3.115 -32.036 1.00 78.81 89 ILE A C 1
ATOM 718 O O . ILE A 1 89 ? -1.329 3.672 -31.767 1.00 78.81 89 ILE A O 1
ATOM 722 N N . GLU A 1 90 ? -2.905 3.133 -33.271 1.00 82.56 90 GLU A N 1
ATOM 723 C CA . GLU A 1 90 ? -2.224 3.793 -34.400 1.00 82.56 90 GLU A CA 1
ATOM 724 C C . GLU A 1 90 ? -2.003 5.294 -34.154 1.00 82.56 90 GLU A C 1
ATOM 726 O O . GLU A 1 90 ? -0.977 5.867 -34.535 1.00 82.56 90 GLU A O 1
ATOM 731 N N . GLU A 1 91 ? -2.966 5.957 -33.513 1.00 87.19 91 GLU A N 1
ATOM 732 C CA . GLU A 1 91 ? -2.827 7.349 -33.100 1.00 87.19 91 GLU A CA 1
ATOM 733 C C . GLU A 1 91 ? -1.693 7.520 -32.084 1.00 87.19 91 GLU A C 1
ATOM 735 O O . GLU A 1 91 ? -0.826 8.380 -32.266 1.00 87.19 91 GLU A O 1
ATOM 740 N N . CYS A 1 92 ? -1.657 6.678 -31.049 1.00 88.44 92 CYS A N 1
ATOM 741 C CA . CYS A 1 92 ? -0.575 6.671 -30.074 1.00 88.44 92 CYS A CA 1
ATOM 742 C C . CYS A 1 92 ? 0.780 6.366 -30.724 1.00 88.44 92 CYS A C 1
ATOM 744 O O . CYS A 1 92 ? 1.751 7.056 -30.414 1.00 88.44 92 CYS A O 1
ATOM 746 N N . GLU A 1 93 ? 0.868 5.399 -31.644 1.00 88.19 93 GLU A N 1
ATOM 747 C CA . GLU A 1 93 ? 2.097 5.068 -32.379 1.00 88.19 93 GLU A CA 1
ATOM 748 C C . GLU A 1 93 ? 2.624 6.297 -33.124 1.00 88.19 93 GLU A C 1
ATOM 750 O O . GLU A 1 93 ? 3.788 6.677 -32.971 1.00 88.19 93 GLU A O 1
ATOM 755 N N . ARG A 1 94 ? 1.747 6.995 -33.851 1.00 91.56 94 ARG A N 1
ATOM 756 C CA . ARG A 1 94 ? 2.115 8.206 -34.593 1.00 91.56 94 ARG A CA 1
ATOM 757 C C . ARG A 1 94 ? 2.551 9.339 -33.672 1.00 91.56 94 ARG A C 1
ATOM 759 O O . ARG A 1 94 ? 3.457 10.103 -34.002 1.00 91.56 94 ARG A O 1
ATOM 766 N N . GLN A 1 95 ? 1.909 9.495 -32.519 1.00 90.69 95 GLN A N 1
ATOM 767 C CA . GLN A 1 95 ? 2.320 10.494 -31.534 1.00 90.69 95 GLN A CA 1
ATOM 768 C C . GLN A 1 95 ? 3.672 10.139 -30.905 1.00 90.69 95 GLN A C 1
ATOM 770 O O . GLN A 1 95 ? 4.522 11.020 -30.760 1.00 90.69 95 GLN A O 1
ATOM 775 N N . ALA A 1 96 ? 3.901 8.863 -30.593 1.00 90.12 96 ALA A N 1
ATOM 776 C CA . ALA A 1 96 ? 5.166 8.355 -30.074 1.00 90.12 96 ALA A CA 1
ATOM 777 C C . ALA A 1 96 ? 6.319 8.567 -31.072 1.00 90.12 96 ALA A C 1
ATOM 779 O O . ALA A 1 96 ? 7.403 9.002 -30.684 1.00 90.12 96 ALA A O 1
ATOM 780 N N . GLU A 1 97 ? 6.084 8.347 -32.369 1.00 90.12 97 GLU A N 1
ATOM 781 C CA . GLU A 1 97 ? 7.045 8.661 -33.439 1.00 90.12 97 GLU A CA 1
ATOM 782 C C . GLU A 1 97 ? 7.396 10.151 -33.513 1.00 90.12 97 GLU A C 1
ATOM 784 O O . GLU A 1 97 ? 8.527 10.508 -33.840 1.00 90.12 97 GLU A O 1
ATOM 789 N N . ASN A 1 98 ? 6.453 11.023 -33.151 1.00 89.50 98 ASN A N 1
ATOM 790 C CA . ASN A 1 98 ? 6.660 12.467 -33.071 1.00 89.50 98 ASN A CA 1
ATOM 791 C C . ASN A 1 98 ? 7.225 12.932 -31.712 1.00 89.50 98 ASN A C 1
ATOM 793 O O . ASN A 1 98 ? 7.257 14.133 -31.444 1.00 89.50 98 ASN A O 1
ATOM 797 N N . GLY A 1 99 ? 7.680 12.008 -30.857 1.00 87.12 99 GLY A N 1
ATOM 798 C CA . GLY A 1 99 ? 8.329 12.315 -29.579 1.00 87.12 99 GLY A CA 1
ATOM 799 C C . GLY A 1 99 ? 7.372 12.581 -28.413 1.00 87.12 99 GLY A C 1
ATOM 800 O O . GLY A 1 99 ? 7.797 13.109 -27.386 1.00 87.12 99 GLY A O 1
ATOM 801 N N . ASN A 1 100 ? 6.086 12.232 -28.531 1.00 92.12 100 ASN A N 1
ATOM 802 C CA . ASN A 1 100 ? 5.148 12.345 -27.414 1.00 92.12 100 ASN A CA 1
ATOM 803 C C . ASN A 1 100 ? 5.441 11.266 -26.353 1.00 92.12 100 ASN A C 1
ATOM 805 O O . ASN A 1 100 ? 5.118 10.092 -26.537 1.00 92.12 100 ASN A O 1
ATOM 809 N N . ALA A 1 101 ? 6.026 11.679 -25.227 1.00 93.75 101 ALA A N 1
ATOM 810 C CA . ALA A 1 101 ? 6.415 10.778 -24.144 1.00 93.75 101 ALA A CA 1
ATOM 811 C C . ALA A 1 101 ? 5.220 10.107 -23.435 1.00 93.75 101 ALA A C 1
ATOM 813 O O . ALA A 1 101 ? 5.343 8.963 -23.004 1.00 93.75 101 ALA A O 1
ATOM 814 N N . GLU A 1 102 ? 4.062 10.771 -23.358 1.00 92.94 102 GLU A N 1
ATOM 815 C CA . GLU A 1 102 ? 2.832 10.194 -22.794 1.00 92.94 102 GLU A CA 1
ATOM 816 C C . GLU A 1 102 ? 2.315 9.059 -23.686 1.00 92.94 102 GLU A C 1
ATOM 818 O O . GLU A 1 102 ? 1.972 7.987 -23.193 1.00 92.94 102 GLU A O 1
ATOM 823 N N . ALA A 1 103 ? 2.333 9.260 -25.008 1.00 92.06 103 ALA A N 1
ATOM 824 C CA . ALA A 1 103 ? 1.952 8.226 -25.967 1.00 92.06 103 ALA A CA 1
ATOM 825 C C . ALA A 1 103 ? 2.914 7.027 -25.916 1.00 92.06 103 ALA A C 1
ATOM 827 O O . ALA A 1 103 ? 2.464 5.883 -25.885 1.00 92.06 103 ALA A O 1
ATOM 828 N N . CYS A 1 104 ? 4.227 7.275 -25.825 1.00 93.88 104 CYS A N 1
ATOM 829 C CA . CYS A 1 104 ? 5.220 6.221 -25.603 1.00 93.88 104 CYS A CA 1
ATOM 830 C C . CYS A 1 104 ? 4.935 5.439 -24.311 1.00 93.88 104 CYS A C 1
ATOM 832 O O . CYS A 1 104 ? 4.934 4.212 -24.322 1.00 93.88 104 CYS A O 1
ATOM 834 N N . LEU A 1 105 ? 4.657 6.126 -23.201 1.00 93.69 105 LEU A N 1
ATOM 835 C CA . LEU A 1 105 ? 4.363 5.469 -21.929 1.00 93.69 105 LEU A CA 1
ATOM 836 C C . LEU A 1 105 ? 3.072 4.635 -21.993 1.00 93.69 105 LEU A C 1
ATOM 838 O O . LEU A 1 105 ? 3.024 3.530 -21.452 1.00 93.69 105 LEU A O 1
ATOM 842 N N . ALA A 1 106 ? 2.038 5.134 -22.670 1.00 90.69 106 ALA A N 1
ATOM 843 C CA . ALA A 1 106 ? 0.784 4.411 -22.850 1.00 90.69 106 ALA A CA 1
ATOM 844 C C . ALA A 1 106 ? 0.983 3.123 -23.671 1.00 90.69 106 ALA A C 1
ATOM 846 O O . ALA A 1 106 ? 0.508 2.059 -23.271 1.00 90.69 106 ALA A O 1
ATOM 847 N N . LEU A 1 107 ? 1.755 3.196 -24.761 1.00 88.56 107 LEU A N 1
ATOM 848 C CA . LEU A 1 107 ? 2.115 2.027 -25.567 1.00 88.56 107 LEU A CA 1
ATOM 849 C C . LEU A 1 107 ? 2.990 1.042 -24.787 1.00 88.56 107 LEU A C 1
ATOM 851 O O . LEU A 1 107 ? 2.731 -0.156 -24.840 1.00 88.56 107 LEU A O 1
ATOM 855 N N . ASN A 1 108 ? 3.971 1.521 -24.011 1.00 90.00 108 ASN A N 1
ATOM 856 C CA . ASN A 1 108 ? 4.763 0.669 -23.118 1.00 90.00 108 ASN A CA 1
ATOM 857 C C . ASN A 1 108 ? 3.860 -0.125 -22.165 1.00 90.00 108 ASN A C 1
ATOM 859 O O . ASN A 1 108 ? 3.975 -1.346 -22.098 1.00 90.00 108 ASN A O 1
ATOM 863 N N . LYS A 1 109 ? 2.941 0.553 -21.466 1.00 87.62 109 LYS A N 1
ATOM 864 C CA . LYS A 1 109 ? 2.023 -0.090 -20.521 1.00 87.62 109 LYS A CA 1
ATOM 865 C C . LYS A 1 109 ? 1.195 -1.179 -21.201 1.00 87.62 109 LYS A C 1
ATOM 867 O O . LYS A 1 109 ? 1.076 -2.279 -20.673 1.00 87.62 109 LYS A O 1
ATOM 872 N N . PHE A 1 110 ? 0.649 -0.880 -22.371 1.00 83.75 110 PHE A N 1
ATOM 873 C CA . PHE A 1 110 ? -0.126 -1.847 -23.136 1.00 83.75 110 PHE A CA 1
ATOM 874 C C . PHE A 1 110 ? 0.700 -3.054 -23.576 1.00 83.75 110 PHE A C 1
ATOM 876 O O . PHE A 1 110 ? 0.255 -4.185 -23.409 1.00 83.75 110 PHE A O 1
ATOM 883 N N . CYS A 1 111 ? 1.926 -2.830 -24.052 1.00 81.12 111 CYS A N 1
ATOM 884 C CA . CYS A 1 111 ? 2.840 -3.913 -24.406 1.00 81.12 111 CYS A CA 1
ATOM 885 C C . CYS A 1 111 ? 3.150 -4.804 -23.190 1.00 81.12 111 CYS A C 1
ATOM 887 O O . CYS A 1 111 ? 3.154 -6.025 -23.310 1.00 81.12 111 CYS A O 1
ATOM 889 N N . VAL A 1 112 ? 3.316 -4.220 -21.995 1.00 79.12 112 VAL A N 1
ATOM 890 C CA . VAL A 1 112 ? 3.459 -4.987 -20.743 1.00 79.12 112 VAL A CA 1
ATOM 891 C C . VAL A 1 112 ? 2.201 -5.808 -20.432 1.00 79.12 112 VAL A C 1
ATOM 893 O O . VAL A 1 112 ? 2.325 -6.966 -20.043 1.00 79.12 112 VAL A O 1
ATOM 896 N N . GLU A 1 113 ? 0.997 -5.253 -20.614 1.00 80.12 113 GLU A N 1
ATOM 897 C CA . GLU A 1 113 ? -0.275 -5.957 -20.360 1.00 80.12 113 GLU A CA 1
ATOM 898 C C . GLU A 1 113 ? -0.459 -7.191 -21.254 1.00 80.12 113 GLU A C 1
ATOM 900 O O . GLU A 1 113 ? -0.945 -8.220 -20.783 1.00 80.12 113 GLU A O 1
ATOM 905 N N . ILE A 1 114 ? -0.038 -7.111 -22.519 1.00 75.06 114 ILE A N 1
ATOM 906 C CA . ILE A 1 114 ? -0.069 -8.242 -23.461 1.00 75.06 114 ILE A CA 1
ATOM 907 C C . ILE A 1 114 ? 1.194 -9.113 -23.410 1.00 75.06 114 ILE A C 1
ATOM 909 O O . ILE A 1 114 ? 1.307 -10.062 -24.181 1.00 75.06 114 ILE A O 1
ATOM 913 N N . LEU A 1 115 ? 2.123 -8.812 -22.495 1.00 72.38 115 LEU A N 1
ATOM 914 C CA . LEU A 1 115 ? 3.403 -9.502 -22.306 1.00 72.38 115 LEU A CA 1
ATOM 915 C C . LEU A 1 115 ? 4.374 -9.411 -23.500 1.00 72.38 115 LEU A C 1
ATOM 917 O O . LEU A 1 115 ? 5.318 -10.197 -23.586 1.00 72.38 115 LEU A O 1
ATOM 921 N N . ASP A 1 116 ? 4.212 -8.416 -24.373 1.00 75.25 116 ASP A N 1
ATOM 922 C CA . ASP A 1 116 ? 5.208 -8.047 -25.383 1.00 75.25 116 ASP A CA 1
ATOM 923 C C . ASP A 1 116 ? 6.276 -7.144 -24.747 1.00 75.25 116 ASP A C 1
ATOM 925 O O . ASP A 1 116 ? 6.306 -5.918 -24.893 1.00 75.25 116 ASP A O 1
ATOM 929 N N . LEU A 1 117 ? 7.160 -7.763 -23.964 1.00 75.00 117 LEU A N 1
ATOM 930 C CA . LEU A 1 117 ? 8.193 -7.041 -23.222 1.00 75.00 117 LEU A CA 1
ATOM 931 C C . LEU A 1 117 ? 9.245 -6.404 -24.139 1.00 75.00 117 LEU A C 1
ATOM 933 O O . LEU A 1 117 ? 9.907 -5.445 -23.726 1.00 75.00 117 LEU A O 1
ATOM 937 N N . TYR A 1 118 ? 9.420 -6.919 -25.359 1.00 75.62 118 TYR A N 1
ATOM 938 C CA . TYR A 1 118 ? 10.349 -6.352 -26.333 1.00 75.62 118 TYR A CA 1
ATOM 939 C C . TYR A 1 118 ? 9.842 -4.990 -26.804 1.00 75.62 118 TYR A C 1
ATOM 941 O O . TYR A 1 118 ? 10.539 -3.979 -26.679 1.00 75.62 118 TYR A O 1
ATOM 949 N N . LEU A 1 119 ? 8.594 -4.936 -27.274 1.00 78.06 119 LEU A N 1
ATOM 950 C CA . LEU A 1 119 ? 7.997 -3.691 -27.735 1.00 78.06 119 LEU A CA 1
ATOM 951 C C . LEU A 1 119 ? 7.772 -2.714 -26.572 1.00 78.06 119 LEU A C 1
ATOM 953 O O . LEU A 1 119 ? 7.982 -1.506 -26.722 1.00 78.06 119 LEU A O 1
ATOM 957 N N . ALA A 1 120 ? 7.470 -3.231 -25.376 1.00 81.31 120 ALA A N 1
ATOM 958 C CA . ALA A 1 120 ? 7.452 -2.431 -24.157 1.00 81.31 120 ALA A CA 1
ATOM 959 C C . ALA A 1 120 ? 8.786 -1.703 -23.937 1.00 81.31 120 ALA A C 1
ATOM 961 O O . ALA A 1 120 ? 8.782 -0.510 -23.615 1.00 81.31 120 ALA A O 1
ATOM 962 N N . ARG A 1 121 ? 9.921 -2.382 -24.154 1.00 85.12 121 ARG A N 1
ATOM 963 C CA . ARG A 1 121 ? 11.257 -1.784 -24.024 1.00 85.12 121 ARG A CA 1
ATOM 964 C C . ARG A 1 121 ? 11.485 -0.686 -25.054 1.00 85.12 121 ARG A C 1
ATOM 966 O O . ARG A 1 121 ? 11.897 0.413 -24.695 1.00 85.12 121 ARG A O 1
ATOM 973 N N . VAL A 1 122 ? 11.127 -0.936 -26.310 1.00 87.00 122 VAL A N 1
ATOM 974 C CA . VAL A 1 122 ? 11.232 0.074 -27.375 1.00 87.00 122 VAL A CA 1
ATOM 975 C C . VAL A 1 122 ? 10.491 1.357 -26.993 1.00 87.00 122 VAL A C 1
ATOM 977 O O . VAL A 1 122 ? 11.017 2.461 -27.155 1.00 87.00 122 VAL A O 1
ATOM 980 N N . TYR A 1 123 ? 9.267 1.236 -26.478 1.00 90.19 123 TYR A N 1
ATOM 981 C CA . TYR A 1 123 ? 8.486 2.408 -26.103 1.00 90.19 123 TYR A CA 1
ATOM 982 C C . TYR A 1 123 ? 8.973 3.084 -24.822 1.00 90.19 123 TYR A C 1
ATOM 984 O O . TYR A 1 123 ? 8.908 4.312 -24.753 1.00 90.19 123 TYR A O 1
ATOM 992 N N . ILE A 1 124 ? 9.507 2.348 -23.839 1.00 94.62 124 ILE A N 1
ATOM 993 C CA . ILE A 1 124 ? 10.032 2.995 -22.631 1.00 94.62 124 ILE A CA 1
ATOM 994 C C . ILE A 1 124 ? 11.315 3.772 -22.908 1.00 94.62 124 ILE A C 1
ATOM 996 O O . ILE A 1 124 ? 11.437 4.906 -22.458 1.00 94.62 124 ILE A O 1
ATOM 1000 N N . GLU A 1 125 ? 12.216 3.234 -23.733 1.00 92.50 125 GLU A N 1
ATOM 1001 C CA . GLU A 1 125 ? 13.445 3.928 -24.130 1.00 92.50 125 GLU A CA 1
ATOM 1002 C C . GLU A 1 125 ? 13.116 5.206 -24.919 1.00 92.50 125 GLU A C 1
ATOM 1004 O O . GLU A 1 125 ? 13.712 6.265 -24.700 1.00 92.50 125 GLU A O 1
ATOM 1009 N N . LYS A 1 126 ? 12.095 5.151 -25.789 1.00 93.50 126 LYS A N 1
ATOM 1010 C CA . LYS A 1 126 ? 11.556 6.342 -26.465 1.00 93.50 126 LYS A CA 1
ATOM 1011 C C . LYS A 1 126 ? 10.943 7.342 -25.481 1.00 93.50 126 LYS A C 1
ATOM 1013 O O . LYS A 1 126 ? 1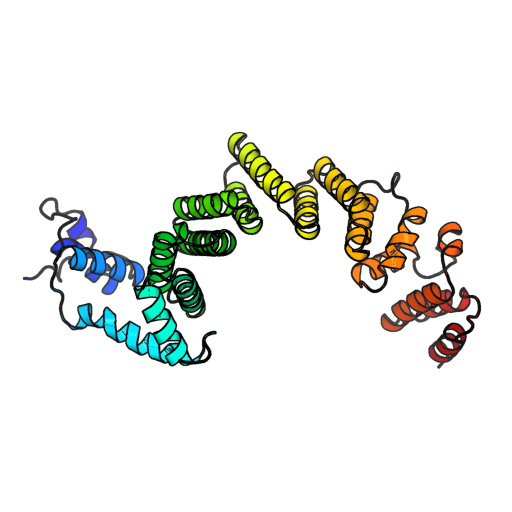1.106 8.547 -25.678 1.00 93.50 126 LYS A O 1
ATOM 1018 N N . ALA A 1 127 ? 10.228 6.880 -24.456 1.00 95.62 127 ALA A N 1
ATOM 1019 C CA . ALA A 1 127 ? 9.666 7.754 -23.431 1.00 95.62 127 ALA A CA 1
ATOM 1020 C C . ALA A 1 127 ? 10.781 8.450 -22.630 1.00 95.62 127 ALA A C 1
ATOM 1022 O O . ALA A 1 127 ? 10.749 9.670 -22.485 1.00 95.62 127 ALA A O 1
ATOM 1023 N N . GLU A 1 128 ? 11.806 7.710 -22.193 1.00 95.50 128 GLU A N 1
ATOM 1024 C CA . GLU A 1 128 ? 12.966 8.248 -21.470 1.00 95.50 128 GLU A CA 1
ATOM 1025 C C . GLU A 1 128 ? 13.740 9.278 -22.304 1.00 95.50 128 GLU A C 1
ATOM 1027 O O . GLU A 1 128 ? 14.084 10.348 -21.797 1.00 95.50 128 GLU A O 1
ATOM 1032 N N . ALA A 1 129 ? 13.943 9.021 -23.602 1.00 94.31 129 ALA A N 1
ATOM 1033 C CA . ALA A 1 129 ? 14.607 9.962 -24.508 1.00 94.31 129 ALA A CA 1
ATOM 1034 C C . ALA A 1 129 ? 13.885 11.321 -24.609 1.00 94.31 129 ALA A C 1
ATOM 1036 O O . ALA A 1 129 ? 14.523 12.346 -24.858 1.00 94.31 129 ALA A O 1
ATOM 1037 N N . ASN A 1 130 ? 12.568 11.341 -24.382 1.00 91.56 130 ASN A N 1
ATOM 1038 C CA . ASN A 1 130 ? 11.732 12.541 -24.435 1.00 91.56 130 ASN A CA 1
ATOM 1039 C C . ASN A 1 130 ? 11.302 13.047 -23.043 1.00 91.56 130 ASN A C 1
ATOM 1041 O O . ASN A 1 130 ? 10.612 14.062 -22.945 1.00 91.56 130 ASN A O 1
ATOM 1045 N N . ALA A 1 131 ? 11.740 12.401 -21.956 1.00 89.81 131 ALA A N 1
ATOM 1046 C CA . ALA A 1 131 ? 11.298 12.715 -20.597 1.00 89.81 131 ALA A CA 1
ATOM 1047 C C . ALA A 1 131 ? 11.695 14.131 -20.149 1.00 89.81 131 ALA A C 1
ATOM 1049 O O . ALA A 1 131 ? 10.954 14.781 -19.417 1.00 89.81 131 ALA A O 1
ATOM 1050 N N . SER A 1 132 ? 12.828 14.659 -20.624 1.00 86.81 132 SER A N 1
ATOM 1051 C CA . SER A 1 132 ? 13.301 16.001 -20.241 1.00 86.81 132 SER A CA 1
ATOM 1052 C C . SER A 1 132 ? 12.351 17.141 -20.640 1.00 86.81 132 SER A C 1
ATOM 1054 O O . SER A 1 132 ? 12.382 18.197 -20.011 1.00 86.81 132 SER A O 1
ATOM 1056 N N . GLY A 1 133 ? 11.501 16.933 -21.653 1.00 84.50 133 GLY A N 1
ATOM 1057 C CA . GLY A 1 133 ? 10.475 17.890 -22.078 1.00 84.50 133 GLY A CA 1
ATOM 1058 C C . GLY A 1 133 ? 9.122 17.729 -21.374 1.00 84.50 133 GLY A C 1
ATOM 1059 O O . GLY A 1 133 ? 8.243 18.564 -21.576 1.00 84.50 133 GLY A O 1
ATOM 1060 N N . ALA A 1 134 ? 8.945 16.671 -20.581 1.00 88.38 134 ALA A N 1
ATOM 1061 C CA . ALA A 1 134 ? 7.718 16.383 -19.848 1.00 88.38 134 ALA A CA 1
ATOM 1062 C C . ALA A 1 134 ? 7.655 17.124 -18.501 1.00 88.38 134 ALA A C 1
ATOM 1064 O O . ALA A 1 134 ? 8.674 17.580 -17.977 1.00 88.38 134 ALA A O 1
ATOM 1065 N N . ASP A 1 135 ? 6.454 17.231 -17.929 1.00 92.50 135 ASP A N 1
ATOM 1066 C CA . ASP A 1 135 ? 6.293 17.699 -16.552 1.00 92.50 135 ASP A CA 1
ATOM 1067 C C . ASP A 1 135 ? 6.804 16.667 -15.529 1.00 92.50 135 ASP A C 1
ATOM 1069 O O . ASP A 1 135 ? 7.133 15.526 -15.861 1.00 92.50 135 ASP A O 1
ATOM 1073 N N . ALA A 1 136 ? 6.896 17.086 -14.265 1.00 91.38 136 ALA A N 1
ATOM 1074 C CA . ALA A 1 136 ? 7.444 16.251 -13.201 1.00 91.38 136 ALA A CA 1
ATOM 1075 C C . ALA A 1 136 ? 6.633 14.962 -12.978 1.00 91.38 136 ALA A C 1
ATOM 1077 O O . ALA A 1 136 ? 7.222 13.925 -12.689 1.00 91.38 136 ALA A O 1
ATOM 1078 N N . GLU A 1 137 ? 5.308 14.998 -13.125 1.00 92.50 137 GLU A N 1
ATOM 1079 C CA . GLU A 1 137 ? 4.453 13.830 -12.893 1.00 92.50 137 GLU A CA 1
ATOM 1080 C C . GLU A 1 137 ? 4.660 12.775 -13.985 1.00 92.50 137 GLU A C 1
ATOM 1082 O O . GLU A 1 137 ? 4.862 11.593 -13.693 1.00 92.50 137 GLU A O 1
ATOM 1087 N N . LEU A 1 138 ? 4.691 13.198 -15.249 1.00 91.69 138 LEU A N 1
ATOM 1088 C CA . LEU A 1 138 ? 4.987 12.309 -16.364 1.00 91.69 138 LEU A CA 1
ATOM 1089 C C . LEU A 1 138 ? 6.431 11.788 -16.300 1.00 91.69 138 LEU A C 1
ATOM 1091 O O . LEU A 1 138 ? 6.651 10.597 -16.512 1.00 91.69 138 LEU A O 1
ATOM 1095 N N . GLN A 1 139 ? 7.411 12.616 -15.922 1.00 94.31 139 GLN A N 1
ATOM 1096 C CA . GLN A 1 139 ? 8.785 12.150 -15.686 1.00 94.31 139 GLN A CA 1
ATOM 1097 C C . GLN A 1 139 ? 8.844 11.040 -14.631 1.00 94.31 139 GLN A C 1
ATOM 1099 O O . GLN A 1 139 ? 9.463 10.003 -14.872 1.00 94.31 139 GLN A O 1
ATOM 1104 N N . GLN A 1 140 ? 8.169 11.218 -13.490 1.00 94.81 140 GLN A N 1
ATOM 1105 C CA . GLN A 1 140 ? 8.090 10.182 -12.458 1.00 94.81 140 GLN A CA 1
ATOM 1106 C C . GLN A 1 140 ? 7.507 8.884 -13.023 1.00 94.81 140 GLN A C 1
ATOM 1108 O O . GLN A 1 140 ? 8.095 7.820 -12.842 1.00 94.81 140 GLN A O 1
ATOM 1113 N N . ARG A 1 141 ? 6.374 8.962 -13.734 1.00 96.06 141 ARG A N 1
ATOM 1114 C CA . ARG A 1 141 ? 5.703 7.787 -14.310 1.00 96.06 141 ARG A CA 1
ATOM 1115 C C . ARG A 1 141 ? 6.590 7.048 -15.314 1.00 96.06 141 ARG A C 1
ATOM 1117 O O . ARG A 1 141 ? 6.659 5.823 -15.253 1.00 96.06 141 ARG A O 1
ATOM 1124 N N . ILE A 1 142 ? 7.294 7.775 -16.186 1.00 96.19 142 ILE A N 1
ATOM 1125 C CA . ILE A 1 142 ? 8.239 7.201 -17.158 1.00 96.19 142 ILE A CA 1
ATOM 1126 C C . ILE A 1 142 ? 9.352 6.448 -16.434 1.00 96.19 142 ILE A C 1
ATOM 1128 O O . ILE A 1 142 ? 9.584 5.275 -16.709 1.00 96.19 142 ILE A O 1
ATOM 1132 N N . TYR A 1 143 ? 10.017 7.091 -15.477 1.00 97.88 143 TYR A N 1
ATOM 1133 C CA . TYR A 1 143 ? 11.156 6.487 -14.794 1.00 97.88 143 TYR A CA 1
ATOM 1134 C C . TYR A 1 143 ? 10.765 5.324 -13.867 1.00 97.88 143 TYR A C 1
ATOM 1136 O O . TYR A 1 143 ? 11.529 4.371 -13.730 1.00 97.88 143 TYR A O 1
ATOM 1144 N N . ILE A 1 144 ? 9.569 5.343 -13.272 1.00 97.50 144 ILE A N 1
ATOM 1145 C CA . ILE A 1 144 ? 9.037 4.185 -12.535 1.00 97.50 144 ILE A CA 1
ATOM 1146 C C . ILE A 1 144 ? 8.777 3.018 -13.492 1.00 97.50 144 ILE A C 1
ATOM 1148 O O . ILE A 1 144 ? 9.192 1.898 -13.204 1.00 97.50 144 ILE A O 1
ATOM 1152 N N . ALA A 1 145 ? 8.124 3.268 -14.632 1.00 96.25 145 ALA A N 1
ATOM 1153 C CA . ALA A 1 145 ? 7.842 2.229 -15.621 1.00 96.25 145 ALA A CA 1
ATOM 1154 C C . ALA A 1 145 ? 9.132 1.631 -16.211 1.00 96.25 145 ALA A C 1
ATOM 1156 O O . ALA A 1 145 ? 9.244 0.410 -16.314 1.00 96.25 145 ALA A O 1
ATOM 1157 N N . ALA A 1 146 ? 10.131 2.470 -16.500 1.00 97.06 146 ALA A N 1
ATOM 1158 C CA . ALA A 1 146 ? 11.471 2.040 -16.894 1.00 97.06 146 ALA A CA 1
ATOM 1159 C C . ALA A 1 146 ? 12.113 1.156 -15.823 1.00 97.06 146 ALA A C 1
ATOM 1161 O O . ALA A 1 146 ? 12.552 0.048 -16.120 1.00 97.06 146 ALA A O 1
ATOM 1162 N N . GLY A 1 147 ? 12.079 1.595 -14.561 1.00 95.81 147 GLY A N 1
ATOM 1163 C CA . GLY A 1 147 ? 12.622 0.832 -13.443 1.00 95.81 147 GLY A CA 1
ATOM 1164 C C . GLY A 1 147 ? 11.999 -0.559 -13.301 1.00 95.81 147 GLY A C 1
ATOM 1165 O O . GLY A 1 147 ? 12.711 -1.553 -13.158 1.00 95.81 147 GLY A O 1
ATOM 1166 N N . ILE A 1 148 ? 10.669 -0.646 -13.395 1.00 91.25 148 ILE A N 1
ATOM 1167 C CA . ILE A 1 148 ? 9.934 -1.918 -13.335 1.00 91.25 148 ILE A CA 1
ATOM 1168 C C . ILE A 1 148 ? 10.318 -2.823 -14.513 1.00 91.25 148 ILE A C 1
ATOM 1170 O O . ILE A 1 148 ? 10.592 -4.005 -14.302 1.00 91.25 148 ILE A O 1
ATOM 1174 N N . LEU A 1 149 ? 10.369 -2.280 -15.736 1.00 87.81 149 LEU A N 1
ATOM 1175 C CA . LEU A 1 149 ? 10.693 -3.062 -16.927 1.00 87.81 149 LEU A CA 1
ATOM 1176 C C . LEU A 1 149 ? 12.136 -3.580 -16.893 1.00 87.81 149 LEU A C 1
ATOM 1178 O O . LEU A 1 149 ? 12.348 -4.776 -17.070 1.00 87.81 149 LEU A O 1
ATOM 1182 N N . TYR A 1 150 ? 13.120 -2.720 -16.618 1.00 87.94 150 TYR A N 1
ATOM 1183 C CA . TYR A 1 150 ? 14.524 -3.132 -16.507 1.00 87.94 150 TYR A CA 1
ATOM 1184 C C . TYR A 1 150 ? 14.716 -4.185 -15.409 1.00 87.94 150 TYR A C 1
ATOM 1186 O O . TYR A 1 150 ? 15.439 -5.161 -15.604 1.00 87.94 150 TYR A O 1
ATOM 1194 N N . GLY A 1 151 ? 14.003 -4.056 -14.285 1.00 83.50 151 GLY A N 1
ATOM 1195 C CA . GLY A 1 151 ? 13.995 -5.066 -13.227 1.00 83.50 151 GLY A CA 1
ATOM 1196 C C . GLY A 1 151 ? 13.459 -6.423 -13.696 1.00 83.50 151 GLY A C 1
ATOM 1197 O O . GLY A 1 151 ? 14.024 -7.453 -13.332 1.00 83.50 151 GLY A O 1
ATOM 1198 N N . ALA A 1 152 ? 12.424 -6.439 -14.543 1.00 80.69 152 ALA A N 1
ATOM 1199 C CA . ALA A 1 152 ? 11.881 -7.669 -15.126 1.00 80.69 152 ALA A CA 1
ATOM 1200 C C . ALA A 1 152 ? 12.877 -8.379 -16.065 1.00 80.69 152 ALA A C 1
ATOM 1202 O O . ALA A 1 152 ? 12.896 -9.607 -16.104 1.00 80.69 152 ALA A O 1
ATOM 1203 N N . TYR A 1 153 ? 13.745 -7.624 -16.747 1.00 75.25 153 TYR A N 1
ATOM 1204 C CA . TYR A 1 153 ? 14.868 -8.150 -17.542 1.00 75.25 153 TYR A CA 1
ATOM 1205 C C . TYR A 1 153 ? 16.092 -8.555 -16.697 1.00 75.25 153 TYR A C 1
ATOM 1207 O O . TYR A 1 153 ? 17.088 -9.039 -17.232 1.00 75.25 153 TYR A O 1
ATOM 1215 N N . GLY A 1 154 ? 16.058 -8.358 -15.374 1.00 77.06 154 GLY A N 1
ATOM 1216 C CA . GLY A 1 154 ? 17.205 -8.599 -14.494 1.00 77.06 154 GLY A CA 1
ATOM 1217 C C . GLY A 1 154 ? 18.311 -7.540 -14.598 1.00 77.06 154 GLY A C 1
ATOM 1218 O O . GLY A 1 154 ? 19.391 -7.720 -14.036 1.00 77.06 154 GLY A O 1
ATOM 1219 N N . GLU A 1 155 ? 18.051 -6.418 -15.274 1.00 85.56 155 GLU A N 1
ATOM 1220 C CA . GLU A 1 155 ? 18.955 -5.271 -15.408 1.00 85.56 155 GLU A CA 1
ATOM 1221 C C . GLU A 1 155 ? 18.845 -4.360 -14.164 1.00 85.56 155 GLU A C 1
ATOM 1223 O O . GLU A 1 155 ? 18.441 -3.196 -14.229 1.00 85.56 155 GLU A O 1
ATOM 1228 N N . PHE A 1 156 ? 19.159 -4.903 -12.983 1.00 85.31 156 PHE A N 1
ATOM 1229 C CA . PHE A 1 156 ? 18.830 -4.276 -11.698 1.00 85.31 156 PHE A CA 1
ATOM 1230 C C . PHE A 1 156 ? 19.526 -2.928 -11.442 1.00 85.31 156 PHE A C 1
ATOM 1232 O O . PHE A 1 156 ? 18.968 -2.065 -10.763 1.00 85.31 156 PHE A O 1
ATOM 1239 N N . GLU A 1 157 ? 20.728 -2.715 -11.974 1.00 91.25 157 GLU A N 1
ATOM 1240 C CA . GLU A 1 157 ? 21.430 -1.434 -11.874 1.00 91.25 157 GLU A CA 1
ATOM 1241 C C . GLU A 1 157 ? 20.735 -0.332 -12.685 1.00 91.25 157 GLU A C 1
ATOM 1243 O O . GLU A 1 157 ? 20.623 0.796 -12.198 1.00 91.25 157 GLU A O 1
ATOM 1248 N N . LEU A 1 158 ? 20.231 -0.657 -13.882 1.00 89.88 158 LEU A N 1
ATOM 1249 C CA . LEU A 1 158 ? 19.434 0.267 -14.696 1.00 89.88 158 LEU A CA 1
ATOM 1250 C C . LEU A 1 158 ? 18.092 0.545 -14.023 1.00 89.88 158 LEU A C 1
ATOM 1252 O O . LEU A 1 158 ? 17.690 1.702 -13.918 1.00 89.88 158 LEU A O 1
ATOM 1256 N N . ALA A 1 159 ? 17.461 -0.493 -13.469 1.00 94.81 159 ALA A N 1
ATOM 1257 C CA . ALA A 1 159 ? 16.229 -0.342 -12.710 1.00 94.81 159 ALA A CA 1
ATOM 1258 C C . ALA A 1 159 ? 16.389 0.644 -11.541 1.00 94.81 159 ALA A C 1
ATOM 1260 O O . ALA A 1 159 ? 15.607 1.586 -11.387 1.00 94.81 159 ALA A O 1
ATOM 1261 N N . LEU A 1 160 ? 17.445 0.459 -10.742 1.00 96.75 160 LEU A N 1
ATOM 1262 C CA . LEU A 1 160 ? 17.767 1.327 -9.615 1.00 96.75 160 LEU A CA 1
ATOM 1263 C C . LEU A 1 160 ? 18.017 2.775 -10.052 1.00 96.75 160 LEU A C 1
ATOM 1265 O O . LEU A 1 160 ? 17.574 3.699 -9.370 1.00 96.75 160 LEU A O 1
ATOM 1269 N N . GLU A 1 161 ? 18.746 2.981 -11.146 1.00 97.38 161 GLU A N 1
ATOM 1270 C CA . GLU A 1 161 ? 19.030 4.314 -11.678 1.00 97.38 161 GLU A CA 1
ATOM 1271 C C . GLU A 1 161 ? 17.745 5.027 -12.119 1.00 97.38 161 GLU A C 1
ATOM 1273 O O . GLU A 1 161 ? 17.525 6.179 -11.736 1.00 97.38 161 GLU A O 1
ATOM 1278 N N . SER A 1 162 ? 16.849 4.338 -12.830 1.00 97.75 162 SER A N 1
ATOM 1279 C CA . SER A 1 162 ? 15.551 4.900 -13.213 1.00 97.75 162 SER A CA 1
ATOM 1280 C C . SER A 1 162 ? 14.715 5.257 -11.979 1.00 97.75 162 SER A C 1
ATOM 1282 O O . SER A 1 162 ? 14.246 6.390 -11.865 1.00 97.75 162 SER A O 1
ATOM 1284 N N . PHE A 1 163 ? 14.611 4.376 -10.977 1.00 98.38 163 PHE A N 1
ATOM 1285 C CA . PHE A 1 163 ? 13.895 4.724 -9.744 1.00 98.38 163 PHE A CA 1
ATOM 1286 C C . PHE A 1 163 ? 14.508 5.932 -9.026 1.00 98.38 163 PHE A C 1
ATOM 1288 O O . PHE A 1 163 ? 13.774 6.804 -8.566 1.00 98.38 163 PHE A O 1
ATOM 1295 N N . LYS A 1 164 ? 15.839 6.055 -8.970 1.00 97.56 164 LYS A N 1
ATOM 1296 C CA . LYS A 1 164 ? 16.493 7.233 -8.374 1.00 97.56 164 LYS A CA 1
ATOM 1297 C C . LYS A 1 164 ? 16.128 8.532 -9.090 1.00 97.56 164 LYS A C 1
ATOM 1299 O O . LYS A 1 164 ? 15.841 9.513 -8.410 1.00 97.56 164 LYS A O 1
ATOM 1304 N N . ARG A 1 165 ? 16.043 8.534 -10.422 1.00 95.94 165 ARG A N 1
ATOM 1305 C CA . ARG A 1 165 ? 15.578 9.707 -11.191 1.00 95.94 165 ARG A CA 1
ATOM 1306 C C . ARG A 1 165 ? 14.127 10.075 -10.876 1.00 95.94 165 ARG A C 1
ATOM 1308 O O . ARG A 1 165 ? 13.792 11.253 -10.761 1.00 95.94 165 ARG A O 1
ATOM 1315 N N . ALA A 1 166 ? 13.259 9.086 -10.665 1.00 96.56 166 ALA A N 1
ATOM 1316 C CA . ALA A 1 166 ? 11.899 9.344 -10.186 1.00 96.56 166 ALA A CA 1
ATOM 1317 C C . ALA A 1 166 ? 11.877 9.907 -8.748 1.00 96.56 166 ALA A C 1
ATOM 1319 O O . ALA A 1 166 ? 11.044 10.754 -8.426 1.00 96.56 166 ALA A O 1
ATOM 1320 N N . VAL A 1 167 ? 12.805 9.495 -7.876 1.00 96.69 167 VAL A N 1
ATOM 1321 C CA . VAL A 1 167 ? 12.943 10.078 -6.527 1.00 96.69 167 VAL A CA 1
ATOM 1322 C C . VAL A 1 167 ? 13.366 11.548 -6.588 1.00 96.69 167 VAL A C 1
ATOM 1324 O O . VAL A 1 167 ? 12.850 12.353 -5.816 1.00 96.69 167 VAL A O 1
ATOM 1327 N N . GLU A 1 168 ? 14.253 11.929 -7.513 1.00 92.25 168 GLU A N 1
ATOM 1328 C CA . GLU A 1 168 ? 14.694 13.326 -7.689 1.00 92.25 168 GLU A CA 1
ATOM 1329 C C . GLU A 1 168 ? 13.544 14.286 -8.031 1.00 92.25 168 GLU A C 1
ATOM 1331 O O . GLU A 1 168 ? 13.618 15.474 -7.722 1.00 92.25 168 GLU A O 1
ATOM 1336 N N . SER A 1 169 ? 12.459 13.768 -8.611 1.00 88.25 169 SER A N 1
ATOM 1337 C CA . SER A 1 169 ? 11.233 14.519 -8.904 1.00 88.25 169 SER A CA 1
ATOM 1338 C C . SER A 1 169 ? 10.163 14.406 -7.808 1.00 88.25 169 SER A C 1
ATOM 1340 O O . SER A 1 169 ? 9.082 14.966 -7.974 1.00 88.25 169 SER A O 1
ATOM 1342 N N . GLY A 1 170 ? 10.452 13.744 -6.681 1.00 91.31 170 GLY A N 1
ATOM 1343 C CA . GLY A 1 170 ? 9.564 13.646 -5.515 1.00 91.31 170 GLY A CA 1
ATOM 1344 C C . GLY A 1 170 ? 8.679 12.396 -5.467 1.00 91.31 170 GLY A C 1
ATOM 1345 O O . GLY A 1 170 ? 7.727 12.358 -4.689 1.00 91.31 170 GLY A O 1
ATOM 1346 N N . SER A 1 171 ? 8.958 11.366 -6.275 1.00 96.00 171 SER A N 1
ATOM 1347 C CA . SER A 1 171 ? 8.129 10.156 -6.280 1.00 96.00 171 SER A CA 1
ATOM 1348 C C . SER A 1 171 ? 8.321 9.292 -5.030 1.00 96.00 171 SER A C 1
ATOM 1350 O O . SER A 1 171 ? 9.374 8.686 -4.811 1.00 96.00 171 SER A O 1
ATOM 1352 N N . VAL A 1 172 ? 7.248 9.150 -4.253 1.00 97.44 172 VAL A N 1
ATOM 1353 C CA . VAL A 1 172 ? 7.176 8.251 -3.090 1.00 97.44 172 VAL A CA 1
ATOM 1354 C C . VAL A 1 172 ? 7.170 6.781 -3.518 1.00 97.44 172 VAL A C 1
ATOM 1356 O O . VAL A 1 172 ? 7.864 5.963 -2.919 1.00 97.44 172 VAL A O 1
ATOM 1359 N N . ALA A 1 173 ? 6.457 6.445 -4.599 1.00 96.69 173 ALA A N 1
ATOM 1360 C CA . ALA A 1 173 ? 6.442 5.089 -5.152 1.00 96.69 173 ALA A CA 1
ATOM 1361 C C . ALA A 1 173 ? 7.853 4.632 -5.556 1.00 96.69 173 ALA A C 1
ATOM 1363 O O . ALA A 1 173 ? 8.264 3.514 -5.247 1.00 96.69 173 ALA A O 1
ATOM 1364 N N . ALA A 1 174 ? 8.636 5.521 -6.172 1.00 97.81 174 ALA A N 1
ATOM 1365 C CA . ALA A 1 174 ? 10.024 5.226 -6.497 1.00 97.81 174 ALA A CA 1
ATOM 1366 C C . ALA A 1 174 ? 10.893 5.037 -5.245 1.00 97.81 174 ALA A C 1
ATOM 1368 O O . ALA A 1 174 ? 11.733 4.140 -5.228 1.00 97.81 174 ALA A O 1
ATOM 1369 N N . CYS A 1 175 ? 10.669 5.810 -4.174 1.00 98.38 175 CYS A N 1
ATOM 1370 C CA . CYS A 1 175 ? 11.382 5.606 -2.909 1.00 98.38 175 CYS A CA 1
ATOM 1371 C C . CYS A 1 175 ? 11.166 4.186 -2.367 1.00 98.38 175 CYS A C 1
ATOM 1373 O O . CYS A 1 175 ? 12.126 3.551 -1.935 1.00 98.38 175 CYS A O 1
ATOM 1375 N N . TRP A 1 176 ? 9.939 3.660 -2.444 1.00 97.88 176 TRP A N 1
ATOM 1376 C CA . TRP A 1 176 ? 9.639 2.282 -2.044 1.00 97.88 176 TRP A CA 1
ATOM 1377 C C . TRP A 1 176 ? 10.375 1.242 -2.887 1.00 97.88 176 TRP A C 1
ATOM 1379 O O . TRP A 1 176 ? 10.955 0.313 -2.326 1.00 97.88 176 TRP A O 1
ATOM 1389 N N . HIS A 1 177 ? 10.425 1.420 -4.210 1.00 97.56 177 HIS A N 1
ATOM 1390 C CA . HIS A 1 177 ? 11.205 0.537 -5.081 1.00 97.56 177 HIS A CA 1
ATOM 1391 C C . HIS A 1 177 ? 12.699 0.556 -4.739 1.00 97.56 177 HIS A C 1
ATOM 1393 O O . HIS A 1 177 ? 13.337 -0.495 -4.686 1.00 97.56 177 HIS A O 1
ATOM 1399 N N . VAL A 1 178 ? 13.259 1.734 -4.447 1.00 97.69 178 VAL A N 1
ATOM 1400 C CA . VAL A 1 178 ? 14.662 1.844 -4.036 1.00 97.69 178 VAL A CA 1
ATOM 1401 C C . VAL A 1 178 ? 14.905 1.192 -2.669 1.00 97.69 178 VAL A C 1
ATOM 1403 O O . VAL A 1 178 ? 15.922 0.520 -2.495 1.00 97.69 178 VAL A O 1
ATOM 1406 N N . CYS A 1 179 ? 13.989 1.343 -1.707 1.00 96.75 179 CYS A N 1
ATOM 1407 C CA . CYS A 1 179 ? 14.066 0.643 -0.421 1.00 96.75 179 CYS A CA 1
ATOM 1408 C C . CYS A 1 179 ? 14.076 -0.878 -0.613 1.00 96.75 179 CYS A C 1
ATOM 1410 O O . CYS A 1 179 ? 14.980 -1.534 -0.103 1.00 96.75 179 CYS A O 1
ATOM 1412 N N . SER A 1 180 ? 13.148 -1.412 -1.413 1.00 94.19 180 SER A N 1
ATOM 1413 C CA . SER A 1 180 ? 13.073 -2.844 -1.724 1.00 94.19 180 SER A CA 1
ATOM 1414 C C . SER A 1 180 ? 14.358 -3.360 -2.379 1.00 94.19 180 SER A C 1
ATOM 1416 O O . SER A 1 180 ? 14.879 -4.390 -1.962 1.00 94.19 180 SER A O 1
ATOM 1418 N N . TYR A 1 181 ? 14.944 -2.606 -3.319 1.00 93.62 181 TYR A N 1
ATOM 1419 C CA . TYR A 1 181 ? 16.233 -2.969 -3.918 1.00 93.62 181 TYR A CA 1
ATOM 1420 C C . TYR A 1 181 ? 17.337 -3.153 -2.868 1.00 93.62 181 TYR A C 1
ATOM 1422 O O . TYR A 1 181 ? 18.174 -4.048 -2.990 1.00 93.62 181 TYR A O 1
ATOM 1430 N N . TYR A 1 182 ? 17.385 -2.286 -1.852 1.00 93.38 182 TYR A N 1
ATOM 1431 C CA . TYR A 1 182 ? 18.389 -2.389 -0.798 1.00 93.38 182 TYR A CA 1
ATOM 1432 C C . TYR A 1 182 ? 18.055 -3.463 0.237 1.00 93.38 182 TYR A C 1
ATOM 1434 O O . TYR A 1 182 ? 18.992 -4.053 0.761 1.00 93.38 182 TYR A O 1
ATOM 1442 N N . GLU A 1 183 ? 16.784 -3.757 0.509 1.00 89.88 183 GLU A N 1
ATOM 1443 C CA . GLU A 1 183 ? 16.369 -4.841 1.417 1.00 89.88 183 GLU A CA 1
ATOM 1444 C C . GLU A 1 183 ? 16.910 -6.209 0.972 1.00 89.88 183 GLU A C 1
ATOM 1446 O O . GLU A 1 183 ? 17.345 -6.995 1.814 1.00 89.88 183 GLU A O 1
ATOM 1451 N N . ASP A 1 184 ? 17.005 -6.439 -0.340 1.00 84.81 184 ASP A N 1
ATOM 1452 C CA . ASP A 1 184 ? 17.548 -7.673 -0.925 1.00 84.81 184 ASP A CA 1
ATOM 1453 C C . ASP A 1 184 ? 19.085 -7.779 -0.860 1.00 84.81 184 ASP A C 1
ATOM 1455 O O . ASP A 1 184 ? 19.662 -8.831 -1.158 1.00 84.81 184 ASP A O 1
ATOM 1459 N N . LYS A 1 185 ? 19.791 -6.701 -0.493 1.00 88.69 185 LYS A N 1
ATOM 1460 C CA . LYS A 1 185 ? 21.259 -6.692 -0.388 1.00 88.69 185 LYS A CA 1
ATOM 1461 C C . LYS A 1 185 ? 21.730 -7.102 1.008 1.00 88.69 185 LYS A C 1
ATOM 1463 O O . LYS A 1 185 ? 21.077 -6.848 2.023 1.00 88.69 185 LYS A O 1
ATOM 1468 N N . GLU A 1 186 ? 22.937 -7.670 1.056 1.00 90.31 186 GLU A N 1
ATOM 1469 C CA . GLU A 1 186 ? 23.610 -8.044 2.305 1.00 90.31 186 GLU A CA 1
ATOM 1470 C C . GLU A 1 186 ? 23.664 -6.871 3.299 1.00 90.31 186 GLU A C 1
ATOM 1472 O O . GLU A 1 186 ? 23.888 -5.717 2.917 1.00 90.31 186 GLU A O 1
ATOM 1477 N N . ASP A 1 187 ? 23.447 -7.172 4.583 1.00 91.12 187 ASP A N 1
ATOM 1478 C CA . ASP A 1 187 ? 23.447 -6.178 5.655 1.00 91.12 187 ASP A CA 1
ATOM 1479 C C . ASP A 1 187 ? 24.790 -5.464 5.769 1.00 91.12 187 ASP A C 1
ATOM 1481 O O . ASP A 1 187 ? 25.791 -6.024 6.207 1.00 91.12 187 ASP A O 1
ATOM 1485 N N . SER A 1 188 ? 24.784 -4.186 5.396 1.00 94.50 188 SER A N 1
ATOM 1486 C CA . SER A 1 188 ? 25.915 -3.283 5.535 1.00 94.50 188 SER A CA 1
ATOM 1487 C C . SER A 1 188 ? 25.460 -1.928 6.068 1.00 94.50 188 SER A C 1
ATOM 1489 O O . SER A 1 188 ? 24.289 -1.544 5.973 1.00 94.50 188 SER A O 1
ATOM 1491 N N . GLU A 1 189 ? 26.400 -1.194 6.655 1.00 94.38 189 GLU A N 1
ATOM 1492 C CA . GLU A 1 189 ? 26.164 0.169 7.132 1.00 94.38 189 GLU A CA 1
ATOM 1493 C C . GLU A 1 189 ? 25.736 1.093 5.986 1.00 94.38 189 GLU A C 1
ATOM 1495 O O . GLU A 1 189 ? 24.673 1.700 6.070 1.00 94.38 189 GLU A O 1
ATOM 1500 N N . GLU A 1 190 ? 26.468 1.081 4.869 1.00 93.19 190 GLU A N 1
ATOM 1501 C CA . GLU A 1 190 ? 26.154 1.878 3.676 1.00 93.19 190 GLU A CA 1
ATOM 1502 C C . GLU A 1 190 ? 24.739 1.598 3.144 1.00 93.19 190 GLU A C 1
ATOM 1504 O O . GLU A 1 190 ? 23.997 2.512 2.779 1.00 93.19 190 GLU A O 1
ATOM 1509 N N . ARG A 1 191 ? 24.328 0.325 3.113 1.00 94.06 191 ARG A N 1
ATOM 1510 C CA . ARG A 1 191 ? 22.979 -0.059 2.686 1.00 94.06 191 ARG A CA 1
ATOM 1511 C C . ARG A 1 191 ? 21.918 0.492 3.643 1.00 94.06 191 ARG A C 1
ATOM 1513 O O . ARG A 1 191 ? 20.914 1.025 3.178 1.00 94.06 191 ARG A O 1
ATOM 1520 N N . ARG A 1 192 ? 22.127 0.396 4.963 1.00 93.31 192 ARG A N 1
ATOM 1521 C CA . ARG A 1 192 ? 21.207 0.967 5.969 1.00 93.31 192 ARG A CA 1
ATOM 1522 C C . ARG A 1 192 ? 21.090 2.483 5.847 1.00 93.31 192 ARG A C 1
ATOM 1524 O O . ARG A 1 192 ? 19.980 3.000 5.904 1.00 93.31 192 ARG A O 1
ATOM 1531 N N . GLU A 1 193 ? 22.203 3.181 5.637 1.00 96.25 193 GLU A N 1
ATOM 1532 C CA . GLU A 1 193 ? 22.207 4.633 5.427 1.00 96.25 193 GLU A CA 1
ATOM 1533 C C . GLU A 1 193 ? 21.395 5.028 4.191 1.00 96.25 193 GLU A C 1
ATOM 1535 O O . GLU A 1 193 ? 20.582 5.951 4.251 1.00 96.25 193 GLU A O 1
ATOM 1540 N N . LYS A 1 194 ? 21.554 4.294 3.083 1.00 95.38 194 LYS A N 1
ATOM 1541 C CA . LYS A 1 194 ? 20.765 4.520 1.866 1.00 95.38 194 LYS A CA 1
ATOM 1542 C C . LYS A 1 194 ? 19.280 4.256 2.100 1.00 95.38 194 LYS A C 1
ATOM 1544 O O . LYS A 1 194 ? 18.466 5.089 1.718 1.00 95.38 194 LYS A O 1
ATOM 1549 N N . MET A 1 195 ? 18.916 3.152 2.755 1.00 95.50 195 MET A N 1
ATOM 1550 C CA . MET A 1 195 ? 17.514 2.877 3.094 1.00 95.50 195 MET A CA 1
ATOM 1551 C C . MET A 1 195 ? 16.903 4.000 3.937 1.00 95.50 195 MET A C 1
ATOM 1553 O O . MET A 1 195 ? 15.832 4.497 3.602 1.00 95.50 195 MET A O 1
ATOM 1557 N N . GLU A 1 196 ? 17.593 4.457 4.985 1.00 96.81 196 GLU A N 1
ATOM 1558 C CA . GLU A 1 196 ? 17.101 5.559 5.820 1.00 96.81 196 GLU A CA 1
ATOM 1559 C C . GLU A 1 196 ? 17.002 6.882 5.049 1.00 96.81 196 GLU A C 1
ATOM 1561 O O . GLU A 1 196 ? 16.064 7.645 5.272 1.00 96.81 196 GLU A O 1
ATOM 1566 N N . TYR A 1 197 ? 17.906 7.141 4.100 1.00 97.38 197 TYR A N 1
ATOM 1567 C CA . TYR A 1 197 ? 17.807 8.300 3.212 1.00 97.38 197 TYR A CA 1
ATOM 1568 C C . TYR A 1 197 ? 16.509 8.281 2.386 1.00 97.38 197 TYR A C 1
ATOM 1570 O O . TYR A 1 197 ? 15.767 9.265 2.390 1.00 97.38 197 TYR A O 1
ATOM 1578 N N . TYR A 1 198 ? 16.194 7.164 1.720 1.00 98.19 198 TYR A N 1
ATOM 1579 C CA . TYR A 1 198 ? 14.976 7.061 0.902 1.00 98.19 198 TYR A CA 1
ATOM 1580 C C . TYR A 1 198 ? 13.700 7.004 1.752 1.00 98.19 198 TYR A C 1
ATOM 1582 O O . TYR A 1 198 ? 12.691 7.592 1.370 1.00 98.19 198 TYR A O 1
ATOM 1590 N N . ARG A 1 199 ? 13.746 6.408 2.949 1.00 97.94 199 ARG A N 1
ATOM 1591 C CA . ARG A 1 199 ? 12.648 6.491 3.930 1.00 97.94 199 ARG A CA 1
ATOM 1592 C C . ARG A 1 199 ? 12.400 7.926 4.392 1.00 97.94 199 ARG A C 1
ATOM 1594 O O . ARG A 1 199 ? 11.251 8.348 4.457 1.00 97.94 199 ARG A O 1
ATOM 1601 N N . GLY A 1 200 ? 13.455 8.715 4.590 1.00 97.81 200 GLY A N 1
ATOM 1602 C CA . GLY A 1 200 ? 13.334 10.151 4.850 1.00 97.81 200 GLY A CA 1
ATOM 1603 C C . GLY A 1 200 ? 12.644 10.913 3.712 1.00 97.81 200 GLY A C 1
ATOM 1604 O O . GLY A 1 200 ? 11.865 11.826 3.972 1.00 97.81 200 GLY A O 1
ATOM 1605 N N . LYS A 1 201 ? 12.856 10.509 2.452 1.00 97.69 201 LYS A N 1
ATOM 1606 C CA . LYS A 1 201 ? 12.132 11.070 1.299 1.00 97.69 201 LYS A CA 1
ATOM 1607 C C . L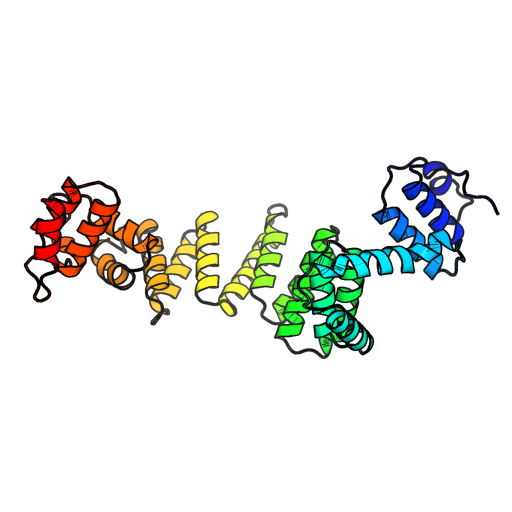YS A 1 201 ? 10.653 10.680 1.264 1.00 97.69 201 LYS A C 1
ATOM 1609 O O . LYS A 1 201 ? 9.829 11.514 0.897 1.00 97.69 201 LYS A O 1
ATOM 1614 N N . ILE A 1 202 ? 10.300 9.473 1.713 1.00 98.19 202 ILE A N 1
ATOM 1615 C CA . ILE A 1 202 ? 8.896 9.075 1.919 1.00 98.19 202 ILE A CA 1
ATOM 1616 C C . ILE A 1 202 ? 8.248 9.964 2.985 1.00 98.19 202 ILE A C 1
ATOM 1618 O O . ILE A 1 202 ? 7.121 10.400 2.802 1.00 98.19 202 ILE A O 1
ATOM 1622 N N . GLU A 1 203 ? 8.950 10.292 4.070 1.00 96.25 203 GLU A N 1
ATOM 1623 C CA . GLU A 1 203 ? 8.422 11.228 5.072 1.00 96.25 203 GLU A CA 1
ATOM 1624 C C . GLU A 1 203 ? 8.261 12.663 4.549 1.00 96.25 203 GLU A C 1
ATOM 1626 O O . GLU A 1 203 ? 7.363 13.371 4.999 1.00 96.25 203 GLU A O 1
ATOM 1631 N N . GLU A 1 204 ? 9.135 13.103 3.639 1.00 95.56 204 GLU A N 1
ATOM 1632 C CA . GLU A 1 204 ? 9.128 14.458 3.072 1.00 95.56 204 GLU A CA 1
ATOM 1633 C C . GLU A 1 204 ? 8.001 14.658 2.047 1.00 95.56 204 GLU A C 1
ATOM 1635 O O . GLU A 1 204 ? 7.353 15.705 2.046 1.00 95.56 204 GLU A O 1
ATOM 1640 N N . TYR A 1 205 ? 7.771 13.668 1.178 1.00 93.94 205 TYR A N 1
ATOM 1641 C CA . TYR A 1 205 ? 6.842 13.776 0.043 1.00 93.94 205 TYR A CA 1
ATOM 1642 C C . TYR A 1 205 ? 5.566 12.936 0.194 1.00 93.94 205 TYR A C 1
ATOM 1644 O O . TYR A 1 205 ? 4.618 13.112 -0.570 1.00 93.94 205 TYR A O 1
ATOM 1652 N N . GLY A 1 206 ? 5.539 12.007 1.151 1.00 95.12 206 GLY A N 1
ATOM 1653 C CA . GLY A 1 206 ? 4.443 11.073 1.380 1.00 95.12 206 GLY A CA 1
ATOM 1654 C C . GLY A 1 206 ? 3.154 11.742 1.831 1.00 95.12 206 GLY A C 1
ATOM 1655 O O . GLY A 1 206 ? 3.155 12.694 2.611 1.00 95.12 206 GLY A O 1
ATOM 1656 N N . SER A 1 207 ? 2.029 11.180 1.389 1.00 95.12 207 SER A N 1
ATOM 1657 C CA . SER A 1 207 ? 0.745 11.428 2.040 1.00 95.12 207 SER A CA 1
ATOM 1658 C C . SER A 1 207 ? 0.758 10.867 3.468 1.00 95.12 207 SER A C 1
ATOM 1660 O O . SER A 1 207 ? 1.609 10.051 3.834 1.00 95.12 207 SER A O 1
ATOM 1662 N N . ASN A 1 208 ? -0.229 11.249 4.279 1.00 96.19 208 ASN A N 1
ATOM 1663 C CA . ASN A 1 208 ? -0.372 10.692 5.625 1.00 96.19 208 ASN A CA 1
ATOM 1664 C C . ASN A 1 208 ? -0.503 9.154 5.607 1.00 96.19 208 ASN A C 1
ATOM 1666 O O . ASN A 1 208 ? 0.034 8.487 6.489 1.00 96.19 208 ASN A O 1
ATOM 1670 N N . GLU A 1 209 ? -1.143 8.589 4.578 1.00 95.38 209 GLU A N 1
ATOM 1671 C CA . GLU A 1 209 ? -1.238 7.139 4.372 1.00 95.38 209 GLU A CA 1
ATOM 1672 C C . GLU A 1 209 ? 0.132 6.502 4.086 1.00 95.38 209 GLU A C 1
ATOM 1674 O O . GLU A 1 209 ? 0.445 5.441 4.621 1.00 95.38 209 GLU A O 1
ATOM 1679 N N . GLU A 1 210 ? 0.982 7.146 3.283 1.00 97.31 210 GLU A N 1
ATOM 1680 C CA . GLU A 1 210 ? 2.336 6.651 2.993 1.00 97.31 210 GLU A CA 1
ATOM 1681 C C . GLU A 1 210 ? 3.244 6.708 4.227 1.00 97.31 210 GLU A C 1
ATOM 1683 O O . GLU A 1 210 ? 3.991 5.767 4.503 1.00 97.31 210 GLU A O 1
ATOM 1688 N N . ILE A 1 211 ? 3.126 7.764 5.035 1.00 98.00 211 ILE A N 1
ATOM 1689 C CA . ILE A 1 211 ? 3.838 7.863 6.316 1.00 98.00 211 ILE A CA 1
ATOM 1690 C C . ILE A 1 211 ? 3.336 6.789 7.293 1.00 98.00 211 ILE A C 1
ATOM 1692 O O . ILE A 1 211 ? 4.133 6.210 8.032 1.00 98.00 211 ILE A O 1
ATOM 1696 N N . PHE A 1 212 ? 2.036 6.479 7.286 1.00 98.00 212 PHE A N 1
ATOM 1697 C CA . PHE A 1 212 ? 1.483 5.398 8.100 1.00 98.00 212 PHE A CA 1
ATOM 1698 C C . PHE A 1 212 ? 2.027 4.035 7.667 1.00 98.00 212 PHE A C 1
ATOM 1700 O O . PHE A 1 212 ? 2.475 3.258 8.511 1.00 98.00 212 PHE A O 1
ATOM 1707 N N . LYS A 1 213 ? 2.078 3.764 6.356 1.00 98.19 213 LYS A N 1
ATOM 1708 C CA . LYS A 1 213 ? 2.726 2.558 5.813 1.00 98.19 213 LYS A CA 1
ATOM 1709 C C . LYS A 1 213 ? 4.187 2.473 6.250 1.00 98.19 213 LYS A C 1
ATOM 1711 O O . LYS A 1 213 ? 4.608 1.423 6.723 1.00 98.19 213 LYS A O 1
ATOM 1716 N N . LEU A 1 214 ? 4.934 3.577 6.199 1.00 98.44 214 LEU A N 1
ATOM 1717 C CA . LEU A 1 214 ? 6.315 3.631 6.686 1.00 98.44 214 LEU A CA 1
ATOM 1718 C C . LEU A 1 214 ? 6.439 3.322 8.183 1.00 98.44 214 LEU A C 1
ATOM 1720 O O . LEU A 1 214 ? 7.329 2.572 8.589 1.00 98.44 214 LEU A O 1
ATOM 1724 N N . ALA A 1 215 ? 5.530 3.838 9.008 1.00 98.50 215 ALA A N 1
ATOM 1725 C CA . ALA A 1 215 ? 5.480 3.508 10.428 1.00 98.50 215 ALA A CA 1
ATOM 1726 C C . ALA A 1 215 ? 5.212 2.009 10.660 1.00 98.50 215 ALA A C 1
ATOM 1728 O O . ALA A 1 215 ? 5.866 1.386 11.503 1.00 98.50 215 ALA A O 1
ATOM 1729 N N . MET A 1 216 ? 4.315 1.409 9.872 1.00 98.31 216 MET A N 1
ATOM 1730 C CA . MET A 1 216 ? 4.052 -0.031 9.897 1.00 98.31 216 MET A CA 1
ATOM 1731 C C . MET A 1 216 ? 5.266 -0.854 9.447 1.00 98.31 216 MET A C 1
ATOM 1733 O O . MET A 1 216 ? 5.571 -1.865 10.085 1.00 98.31 216 MET A O 1
ATOM 1737 N N . THR A 1 217 ? 6.015 -0.404 8.434 1.00 97.44 217 THR A N 1
ATOM 1738 C CA . THR A 1 217 ? 7.280 -1.034 8.019 1.00 97.44 217 THR A CA 1
ATOM 1739 C C . THR A 1 217 ? 8.273 -1.055 9.178 1.00 97.44 217 THR A C 1
ATOM 1741 O O . THR A 1 217 ? 8.712 -2.132 9.584 1.00 97.44 217 THR A O 1
ATOM 1744 N N . TYR A 1 218 ? 8.532 0.094 9.813 1.00 97.81 218 TYR A N 1
ATOM 1745 C CA . TYR A 1 218 ? 9.402 0.157 10.993 1.00 97.81 218 TYR A CA 1
ATOM 1746 C C . TYR A 1 218 ? 8.915 -0.737 12.139 1.00 97.81 218 TYR A C 1
ATOM 1748 O O . TYR A 1 218 ? 9.727 -1.361 12.822 1.00 97.81 218 TYR A O 1
ATOM 1756 N N . LYS A 1 219 ? 7.598 -0.835 12.361 1.00 97.62 219 LYS A N 1
ATOM 1757 C CA . LYS A 1 219 ? 7.035 -1.736 13.375 1.00 97.62 219 LYS A CA 1
ATOM 1758 C C . LYS A 1 219 ? 7.357 -3.196 13.046 1.00 97.62 219 LYS A C 1
ATOM 1760 O O . LYS A 1 219 ? 7.783 -3.929 13.937 1.00 97.62 219 LYS A O 1
ATOM 1765 N N . SER A 1 220 ? 7.181 -3.607 11.789 1.00 96.19 220 SER A N 1
ATOM 1766 C CA . SER A 1 220 ? 7.455 -4.979 11.336 1.00 96.19 220 SER A CA 1
ATOM 1767 C C . SER A 1 220 ? 8.937 -5.359 11.456 1.00 96.19 220 SER A C 1
ATOM 1769 O O . SER A 1 220 ? 9.259 -6.487 11.818 1.00 96.19 220 SER A O 1
ATOM 1771 N N . GLU A 1 221 ? 9.831 -4.385 11.281 1.00 94.44 221 GLU A N 1
ATOM 1772 C CA . GLU A 1 221 ? 11.281 -4.509 11.475 1.00 94.44 221 GLU A CA 1
ATOM 1773 C C . GLU A 1 221 ? 11.718 -4.401 12.945 1.00 94.44 221 GLU A C 1
ATOM 1775 O O . GLU A 1 221 ? 12.911 -4.391 13.249 1.00 94.44 221 GLU A O 1
ATOM 1780 N N . ASN A 1 222 ? 10.767 -4.294 13.880 1.00 95.75 222 ASN A N 1
ATOM 1781 C CA . ASN A 1 222 ? 11.015 -4.087 15.307 1.00 95.75 222 ASN A CA 1
ATOM 1782 C C . ASN A 1 222 ? 11.770 -2.775 15.640 1.00 95.75 222 ASN A C 1
ATOM 1784 O O . ASN A 1 222 ? 12.309 -2.608 16.736 1.00 95.75 222 ASN A O 1
ATOM 1788 N N . ALA A 1 223 ? 11.753 -1.790 14.738 1.00 96.19 223 ALA A N 1
ATOM 1789 C CA . ALA A 1 223 ? 12.233 -0.426 14.961 1.00 96.19 223 ALA A CA 1
ATOM 1790 C C . ALA A 1 223 ? 11.159 0.421 15.676 1.00 96.19 223 ALA A C 1
ATOM 1792 O O . ALA A 1 223 ? 10.714 1.469 15.200 1.00 96.19 223 ALA A O 1
ATOM 1793 N N . LEU A 1 224 ? 10.728 -0.046 16.853 1.00 96.38 224 LEU A N 1
ATOM 1794 C CA . LEU A 1 224 ? 9.516 0.432 17.531 1.00 96.38 224 LEU A CA 1
ATOM 1795 C C . LEU A 1 224 ? 9.551 1.920 17.905 1.00 96.38 224 LEU A C 1
ATOM 1797 O O . LEU A 1 224 ? 8.507 2.562 17.916 1.00 96.38 224 LEU A O 1
ATOM 1801 N N . ILE A 1 225 ? 10.731 2.484 18.187 1.00 95.94 225 ILE A N 1
ATOM 1802 C CA . ILE A 1 225 ? 10.874 3.916 18.509 1.00 95.94 225 ILE A CA 1
ATOM 1803 C C . ILE A 1 225 ? 10.533 4.779 17.287 1.00 95.94 225 ILE A C 1
ATOM 1805 O O . ILE A 1 225 ? 9.785 5.746 17.414 1.00 95.94 225 ILE A O 1
ATOM 1809 N N . LYS A 1 226 ? 11.042 4.410 16.103 1.00 96.12 226 LYS A N 1
ATOM 1810 C CA . LYS A 1 226 ? 10.748 5.097 14.836 1.00 96.12 226 LYS A CA 1
ATOM 1811 C C . LYS A 1 226 ? 9.269 4.963 14.490 1.00 96.12 226 LYS A C 1
ATOM 1813 O O . LYS A 1 226 ? 8.608 5.980 14.298 1.00 96.12 226 LYS A O 1
ATOM 1818 N N . ALA A 1 227 ? 8.739 3.739 14.523 1.00 98.19 227 ALA A N 1
ATOM 1819 C CA . ALA A 1 227 ? 7.322 3.478 14.279 1.00 98.19 227 ALA A CA 1
ATOM 1820 C C . ALA A 1 227 ? 6.422 4.326 15.189 1.00 98.19 227 ALA A C 1
ATOM 1822 O O . ALA A 1 227 ? 5.581 5.083 14.711 1.00 98.19 227 ALA A O 1
ATOM 1823 N N . PHE A 1 228 ? 6.666 4.273 16.503 1.00 97.38 228 PHE A N 1
ATOM 1824 C CA . PHE A 1 228 ? 5.910 5.037 17.489 1.00 97.38 228 PHE A CA 1
ATOM 1825 C C . PHE A 1 228 ? 5.979 6.549 17.228 1.00 97.38 228 PHE A C 1
ATOM 1827 O O . PHE A 1 228 ? 4.950 7.217 17.267 1.00 97.38 228 PHE A O 1
ATOM 1834 N N . SER A 1 229 ? 7.163 7.087 16.912 1.00 96.81 229 SER A N 1
ATOM 1835 C CA . SER A 1 229 ? 7.323 8.522 16.633 1.00 96.81 229 SER A CA 1
ATOM 1836 C C . SER A 1 229 ? 6.521 8.996 15.416 1.00 96.81 229 SER A C 1
ATOM 1838 O O . SER A 1 229 ? 5.984 10.102 15.427 1.00 96.81 229 SER A O 1
ATOM 1840 N N . LEU A 1 230 ? 6.394 8.153 14.386 1.00 98.06 230 LEU A N 1
ATOM 1841 C CA . LEU A 1 230 ? 5.610 8.464 13.193 1.00 98.06 230 LEU A CA 1
ATOM 1842 C C . LEU A 1 230 ? 4.107 8.392 13.470 1.00 98.06 230 LEU A C 1
ATOM 1844 O O . LEU A 1 230 ? 3.384 9.299 13.059 1.00 98.06 230 LEU A O 1
ATOM 1848 N N . PHE A 1 231 ? 3.642 7.376 14.207 1.00 98.00 23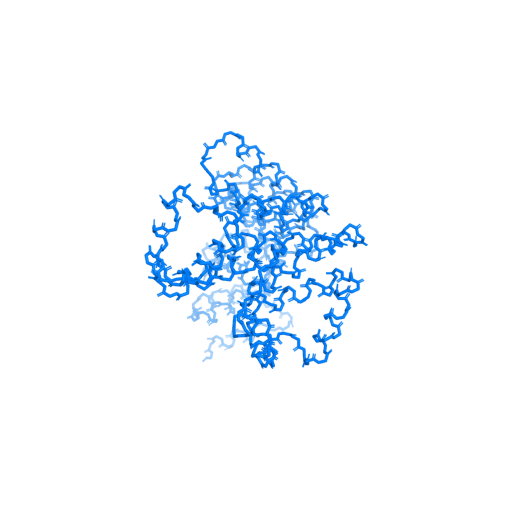1 PHE A N 1
ATOM 1849 C CA . PHE A 1 231 ? 2.238 7.294 14.625 1.00 98.00 231 PHE A CA 1
ATOM 1850 C C . PHE A 1 231 ? 1.828 8.484 15.495 1.00 98.00 231 PHE A C 1
ATOM 1852 O O . PHE A 1 231 ? 0.755 9.044 15.288 1.00 98.00 231 PHE A O 1
ATOM 1859 N N . GLU A 1 232 ? 2.682 8.898 16.437 1.00 96.12 232 GLU A N 1
ATOM 1860 C CA . GLU A 1 232 ? 2.418 10.057 17.296 1.00 96.12 232 GLU A CA 1
ATOM 1861 C C . GLU A 1 232 ? 2.328 11.343 16.467 1.00 96.12 232 GLU A C 1
ATOM 1863 O O . GLU A 1 232 ? 1.344 12.074 16.577 1.00 96.12 232 GLU A O 1
ATOM 1868 N N . ARG A 1 233 ? 3.286 11.565 15.556 1.00 96.44 233 ARG A N 1
ATOM 1869 C CA . ARG A 1 233 ? 3.268 12.719 14.648 1.00 96.44 233 ARG A CA 1
ATOM 1870 C C . ARG A 1 233 ? 1.998 12.753 13.797 1.00 96.44 233 ARG A C 1
ATOM 1872 O O . ARG A 1 233 ? 1.360 13.796 13.720 1.00 96.44 233 ARG A O 1
ATOM 1879 N N . LEU A 1 234 ? 1.625 11.632 13.178 1.00 96.88 234 LEU A N 1
ATOM 1880 C CA . LEU A 1 234 ? 0.413 11.536 12.357 1.00 96.88 234 LEU A CA 1
ATOM 1881 C C . LEU A 1 234 ? -0.854 11.795 13.172 1.00 96.88 234 LEU A C 1
ATOM 1883 O O . LEU A 1 234 ? -1.712 12.567 12.756 1.00 96.88 234 LEU A O 1
ATOM 1887 N N . TYR A 1 235 ? -0.966 11.193 14.353 1.00 95.25 235 TYR A N 1
ATOM 1888 C CA . TYR A 1 235 ? -2.120 11.380 15.227 1.00 95.25 235 TYR A CA 1
ATOM 1889 C C . TYR A 1 235 ? -2.336 12.854 15.623 1.00 95.25 235 TYR A C 1
ATOM 1891 O O . TYR A 1 235 ? -3.480 13.305 15.759 1.00 95.25 235 TYR A O 1
ATOM 1899 N N . GLU A 1 236 ? -1.248 13.606 15.805 1.00 93.56 236 GLU A N 1
ATOM 1900 C CA . GLU A 1 236 ? -1.281 15.030 16.149 1.00 93.56 236 GLU A CA 1
ATOM 1901 C C . GLU A 1 236 ? -1.616 15.937 14.955 1.00 93.56 236 GLU A C 1
ATOM 1903 O O . GLU A 1 236 ? -2.297 16.948 15.139 1.00 93.56 236 GLU A O 1
ATOM 1908 N N . THR A 1 237 ? -1.163 15.597 13.744 1.00 92.00 237 THR A N 1
ATOM 1909 C CA . THR A 1 237 ? -1.317 16.455 12.556 1.00 92.00 237 THR A CA 1
ATOM 1910 C C . THR A 1 237 ? -2.575 16.165 11.742 1.00 92.00 237 THR A C 1
ATOM 1912 O O . THR A 1 237 ? -3.089 17.065 11.077 1.00 92.00 237 THR A O 1
ATOM 1915 N N . VAL A 1 238 ? -3.094 14.938 11.789 1.00 90.62 238 VAL A N 1
ATOM 1916 C CA . VAL A 1 238 ? -4.297 14.535 11.054 1.00 90.62 238 VAL A CA 1
ATOM 1917 C C . VAL A 1 238 ? -5.546 15.064 11.774 1.00 90.62 238 VAL A C 1
ATOM 1919 O O . VAL A 1 238 ? -5.897 14.623 12.879 1.00 90.62 238 VAL A O 1
ATOM 1922 N N . SER A 1 239 ? -6.221 16.041 11.156 1.00 82.75 239 SER A N 1
ATOM 1923 C CA . SER A 1 239 ? -7.461 16.631 11.683 1.00 82.75 239 SER A CA 1
ATOM 1924 C C . SER A 1 239 ? -8.725 15.972 11.136 1.00 82.75 239 SER A C 1
ATOM 1926 O O . SER A 1 239 ? -9.632 15.689 11.915 1.00 82.75 239 SER A O 1
ATOM 1928 N N . ASP A 1 240 ? -8.769 15.713 9.829 1.00 86.94 240 ASP A N 1
ATOM 1929 C CA . ASP A 1 240 ? -10.030 15.429 9.125 1.00 86.94 240 ASP A CA 1
ATOM 1930 C C . ASP A 1 240 ? -10.234 13.937 8.826 1.00 86.94 240 ASP A C 1
ATOM 1932 O O . ASP A 1 240 ? -11.355 13.506 8.565 1.00 86.94 240 ASP A O 1
ATOM 1936 N N . ASP A 1 241 ? -9.169 13.137 8.904 1.00 93.62 241 ASP A N 1
ATOM 1937 C CA . ASP A 1 241 ? -9.228 11.691 8.699 1.00 93.62 241 ASP A CA 1
ATOM 1938 C C . ASP A 1 241 ? -9.342 10.969 10.047 1.00 93.62 241 ASP A C 1
ATOM 1940 O O . ASP A 1 241 ? -8.353 10.655 10.721 1.00 93.62 241 ASP A O 1
ATOM 1944 N N . THR A 1 242 ? -10.588 10.751 10.473 1.00 93.69 242 THR A N 1
ATOM 1945 C CA . THR A 1 242 ? -10.887 10.089 11.747 1.00 93.69 242 THR A CA 1
ATOM 1946 C C . THR A 1 242 ? -10.414 8.639 11.765 1.00 93.69 242 THR A C 1
ATOM 1948 O O . THR A 1 242 ? -10.005 8.156 12.822 1.00 93.69 242 THR A O 1
ATOM 1951 N N . VAL A 1 243 ? -10.420 7.955 10.615 1.00 95.56 243 VAL A N 1
ATOM 1952 C CA . VAL A 1 243 ? -10.009 6.552 10.496 1.00 95.56 243 VAL A CA 1
ATOM 1953 C C . VAL A 1 243 ? -8.508 6.433 10.686 1.00 95.56 243 VAL A C 1
ATOM 1955 O O . VAL A 1 243 ? -8.077 5.710 11.583 1.00 95.56 243 VAL A O 1
ATOM 1958 N N . LEU A 1 244 ? -7.713 7.197 9.937 1.00 95.88 244 LEU A N 1
ATOM 1959 C CA . LEU A 1 244 ? -6.260 7.163 10.072 1.00 95.88 244 LEU A CA 1
ATOM 1960 C C . LEU A 1 244 ? -5.816 7.569 11.482 1.00 95.88 244 LEU A C 1
ATOM 1962 O O . LEU A 1 244 ? -4.897 6.981 12.060 1.00 95.88 244 LEU A O 1
ATOM 1966 N N . LYS A 1 245 ? -6.505 8.546 12.080 1.00 95.81 245 LYS A N 1
ATOM 1967 C CA . LYS A 1 245 ? -6.263 8.952 13.466 1.00 95.81 245 LYS A CA 1
ATOM 1968 C C . LYS A 1 245 ? -6.556 7.822 14.454 1.00 95.81 245 LYS A C 1
ATOM 1970 O O . LYS A 1 245 ? -5.766 7.592 15.372 1.00 95.81 245 LYS A O 1
ATOM 1975 N N . ALA A 1 246 ? -7.665 7.108 14.270 1.00 96.38 246 ALA A N 1
ATOM 1976 C CA . ALA A 1 246 ? -8.002 5.940 15.072 1.00 96.38 246 ALA A CA 1
ATOM 1977 C C . ALA A 1 246 ? -6.964 4.821 14.896 1.00 96.38 246 ALA A C 1
ATOM 1979 O O . ALA A 1 246 ? -6.496 4.280 15.894 1.00 96.38 246 ALA A O 1
ATOM 1980 N N . GLU A 1 247 ? -6.542 4.517 13.669 1.00 96.38 247 GLU A N 1
ATOM 1981 C CA . GLU A 1 247 ? -5.528 3.496 13.384 1.00 96.38 247 GLU A CA 1
ATOM 1982 C C . GLU A 1 247 ? -4.176 3.835 14.027 1.00 96.38 247 GLU A C 1
ATOM 1984 O O . GLU A 1 247 ? -3.624 3.004 14.749 1.00 96.38 247 GLU A O 1
ATOM 1989 N N . CYS A 1 248 ? -3.689 5.076 13.896 1.00 96.88 248 CYS A N 1
ATOM 1990 C CA . CYS A 1 248 ? -2.479 5.531 14.594 1.00 96.88 248 CYS A CA 1
ATOM 1991 C C . CYS A 1 248 ? -2.592 5.337 16.112 1.00 96.88 248 CYS A C 1
ATOM 1993 O O . CYS A 1 248 ? -1.653 4.877 16.764 1.00 96.88 248 CYS A O 1
ATOM 1995 N N . LEU A 1 249 ? -3.751 5.668 16.689 1.00 96.25 249 LEU A N 1
ATOM 1996 C CA . LEU A 1 249 ? -3.984 5.507 18.118 1.00 96.25 249 LEU A CA 1
ATOM 1997 C C . LEU A 1 249 ? -3.973 4.037 18.538 1.00 96.25 249 LEU A C 1
ATOM 1999 O O . LEU A 1 249 ? -3.353 3.707 19.546 1.00 96.25 249 LEU A O 1
ATOM 2003 N N . LEU A 1 250 ? -4.599 3.149 17.765 1.00 96.00 250 LEU A N 1
ATOM 2004 C CA . LEU A 1 250 ? -4.578 1.711 18.031 1.00 96.00 250 LEU A CA 1
ATOM 2005 C C . LEU A 1 250 ? -3.157 1.148 18.024 1.00 96.00 250 LEU A C 1
ATOM 2007 O O . LEU A 1 250 ? -2.809 0.349 18.897 1.00 96.00 250 LEU A O 1
ATOM 2011 N N . GLU A 1 251 ? -2.328 1.596 17.087 1.00 96.75 251 GLU A N 1
ATOM 2012 C CA . GLU A 1 251 ? -0.922 1.214 17.016 1.00 96.75 251 GLU A CA 1
ATOM 2013 C C . GLU A 1 251 ? -0.138 1.716 18.239 1.00 96.75 251 GLU A C 1
ATOM 2015 O O . GLU A 1 251 ? 0.552 0.939 18.909 1.00 96.75 251 GLU A O 1
ATOM 2020 N N . MET A 1 252 ? -0.323 2.980 18.633 1.00 96.00 252 MET A N 1
ATOM 2021 C CA . MET A 1 252 ? 0.287 3.531 19.850 1.00 96.00 252 MET A CA 1
ATOM 2022 C C . MET A 1 252 ? -0.181 2.827 21.132 1.00 96.00 252 MET A C 1
ATOM 2024 O O . MET A 1 252 ? 0.630 2.612 22.035 1.00 96.00 252 MET A O 1
ATOM 2028 N N . MET A 1 253 ? -1.452 2.421 21.218 1.00 94.94 253 MET A N 1
ATOM 2029 C CA . MET A 1 253 ? -1.986 1.641 22.342 1.00 94.94 253 MET A CA 1
ATOM 2030 C C . MET A 1 253 ? -1.304 0.279 22.471 1.00 94.94 253 MET A C 1
ATOM 2032 O O . MET A 1 253 ? -1.027 -0.161 23.584 1.00 94.94 253 MET A O 1
ATOM 2036 N N . GLN A 1 254 ? -1.031 -0.399 21.354 1.00 92.81 254 GLN A N 1
ATOM 2037 C CA . GLN A 1 254 ? -0.325 -1.682 21.375 1.00 92.81 254 GLN A CA 1
ATOM 2038 C C . GLN A 1 254 ? 1.127 -1.515 21.833 1.00 92.81 254 GLN A C 1
ATOM 2040 O O . GLN A 1 254 ? 1.621 -2.319 22.622 1.00 92.81 254 GLN A O 1
ATOM 2045 N N . LEU A 1 255 ? 1.801 -0.467 21.353 1.00 93.56 255 LEU A N 1
ATOM 2046 C CA . LEU A 1 255 ? 3.206 -0.204 21.661 1.00 93.56 255 LEU A CA 1
ATOM 2047 C C . LEU A 1 255 ? 3.412 0.343 23.082 1.00 93.56 255 LEU A C 1
ATOM 2049 O O . LEU A 1 255 ? 4.428 0.051 23.711 1.00 93.56 255 LEU A O 1
ATOM 2053 N N . ASN A 1 256 ? 2.468 1.135 23.599 1.00 92.81 256 ASN A N 1
ATOM 2054 C CA . ASN A 1 256 ? 2.554 1.745 24.925 1.00 92.81 256 ASN A CA 1
ATOM 2055 C C . ASN A 1 256 ? 1.170 1.906 25.595 1.00 92.81 256 ASN A C 1
ATOM 2057 O O . ASN A 1 256 ? 0.664 3.026 25.743 1.00 92.81 256 ASN A O 1
ATOM 2061 N N . PRO A 1 257 ? 0.567 0.805 26.078 1.00 91.25 257 PRO A N 1
ATOM 2062 C CA . PRO A 1 257 ? -0.779 0.822 26.659 1.00 91.25 257 PRO A CA 1
ATOM 2063 C C . PRO A 1 257 ? -0.874 1.618 27.968 1.00 91.25 257 PRO A C 1
ATOM 2065 O O . PRO A 1 257 ? -1.961 2.033 28.362 1.00 91.25 257 PRO A O 1
ATOM 2068 N N . ALA A 1 258 ? 0.249 1.841 28.660 1.00 90.81 258 ALA A N 1
ATOM 2069 C CA . ALA A 1 258 ? 0.280 2.666 29.866 1.00 90.81 258 ALA A CA 1
ATOM 2070 C C . ALA A 1 258 ? 0.091 4.158 29.546 1.00 90.81 258 ALA A C 1
ATOM 2072 O O . ALA A 1 258 ? -0.532 4.874 30.329 1.00 90.81 258 ALA A O 1
ATOM 2073 N N . ARG A 1 259 ? 0.625 4.621 28.405 1.00 91.12 259 ARG A N 1
ATOM 2074 C CA . ARG A 1 259 ? 0.495 6.010 27.943 1.00 91.12 259 ARG A CA 1
ATOM 2075 C C . ARG A 1 259 ? -0.820 6.253 27.203 1.00 91.12 259 ARG A C 1
ATOM 2077 O O . ARG A 1 259 ? -1.396 7.320 27.375 1.00 91.12 259 ARG A O 1
ATOM 2084 N N . TYR A 1 260 ? -1.303 5.267 26.445 1.00 91.88 260 TYR A N 1
ATOM 2085 C CA . TYR A 1 260 ? -2.571 5.333 25.708 1.00 91.88 260 TYR A CA 1
ATOM 2086 C C . TYR A 1 260 ? -3.527 4.254 26.224 1.00 91.88 260 TYR A C 1
ATOM 2088 O O . TYR A 1 260 ? -3.684 3.201 25.603 1.00 91.88 260 TYR A O 1
ATOM 2096 N N . PRO A 1 261 ? -4.147 4.466 27.395 1.00 92.44 261 PRO A N 1
ATOM 2097 C CA . PRO A 1 261 ? -5.117 3.525 27.927 1.00 92.44 261 PRO A CA 1
ATOM 2098 C C . PRO A 1 261 ? -6.412 3.559 27.103 1.00 92.44 261 PRO A C 1
ATOM 2100 O O . PRO A 1 261 ? -6.805 4.598 26.562 1.00 92.44 261 PRO A O 1
ATOM 2103 N N . ALA A 1 262 ? -7.113 2.423 27.049 1.00 90.75 262 ALA A N 1
ATOM 2104 C CA . ALA A 1 262 ? -8.352 2.281 26.283 1.00 90.75 262 ALA A CA 1
ATOM 2105 C C . ALA A 1 262 ? -9.402 3.340 26.659 1.00 90.75 262 ALA A C 1
ATOM 2107 O O . ALA A 1 262 ? -10.095 3.853 25.788 1.00 90.75 262 ALA A O 1
ATOM 2108 N N . GLU A 1 263 ? -9.466 3.726 27.933 1.00 89.25 263 GLU A N 1
ATOM 2109 C CA . GLU A 1 263 ? -10.385 4.734 28.464 1.00 89.25 263 GLU A CA 1
ATOM 2110 C C . GLU A 1 263 ? -10.251 6.106 27.796 1.00 89.25 263 GLU A C 1
ATOM 2112 O O . GLU A 1 263 ? -11.240 6.823 27.677 1.00 89.25 263 GLU A O 1
ATOM 2117 N N . GLN A 1 264 ? -9.048 6.474 27.353 1.00 86.44 264 GLN A N 1
ATOM 2118 C CA . GLN A 1 264 ? -8.825 7.722 26.622 1.00 86.44 264 GLN A CA 1
ATOM 2119 C C . GLN A 1 264 ? -9.033 7.527 25.121 1.00 86.44 264 GLN A C 1
ATOM 2121 O O . GLN A 1 264 ? -9.529 8.423 24.441 1.00 86.44 264 GLN A O 1
ATOM 2126 N N . ALA A 1 265 ? -8.690 6.345 24.610 1.00 91.62 265 ALA A N 1
ATOM 2127 C CA . ALA A 1 265 ? -8.737 6.076 23.185 1.00 91.62 265 ALA A CA 1
ATOM 2128 C C . ALA A 1 265 ? -10.153 5.906 22.633 1.00 91.62 265 ALA A C 1
ATOM 2130 O O . ALA A 1 265 ? -10.412 6.311 21.500 1.00 91.62 265 ALA A O 1
ATOM 2131 N N . VAL A 1 266 ? -11.084 5.359 23.425 1.00 92.81 266 VAL A N 1
ATOM 2132 C CA . VAL A 1 266 ? -12.440 5.037 22.949 1.00 92.81 266 VAL A CA 1
ATOM 2133 C C . VAL A 1 266 ? -13.168 6.212 22.307 1.00 92.81 266 VAL A C 1
ATOM 2135 O O . VAL A 1 266 ? -13.960 5.984 21.403 1.00 92.81 266 VAL A O 1
ATOM 2138 N N . PHE A 1 267 ? -12.907 7.454 22.721 1.00 90.50 267 PHE A N 1
ATOM 2139 C CA . PHE A 1 267 ? -13.548 8.623 22.115 1.00 90.50 267 PHE A CA 1
ATOM 2140 C C . PHE A 1 267 ? -13.192 8.762 20.634 1.00 90.50 267 PHE A C 1
ATOM 2142 O O . PHE A 1 267 ? -14.096 8.851 19.813 1.00 90.50 267 PHE A O 1
ATOM 2149 N N . VAL A 1 268 ? -11.901 8.672 20.303 1.00 93.25 268 VAL A N 1
ATOM 2150 C CA . VAL A 1 268 ? -11.416 8.738 18.917 1.00 93.25 268 VAL A CA 1
ATOM 2151 C C . VAL A 1 268 ? -11.862 7.513 18.126 1.00 93.25 268 VAL A C 1
ATOM 2153 O O . VAL A 1 268 ? -12.305 7.640 16.991 1.00 93.25 268 VAL A O 1
ATOM 2156 N N . LEU A 1 269 ? -11.798 6.322 18.727 1.00 95.69 269 LEU A N 1
ATOM 2157 C CA . LEU A 1 269 ? -12.215 5.092 18.046 1.00 95.69 269 LEU A CA 1
ATOM 2158 C C . LEU A 1 269 ? -13.702 5.123 17.677 1.00 95.69 269 LEU A C 1
ATOM 2160 O O . LEU A 1 269 ? -14.081 4.675 16.599 1.00 95.69 269 LEU A O 1
ATOM 2164 N N . TRP A 1 270 ? -14.550 5.678 18.546 1.00 95.19 270 TRP A N 1
ATOM 2165 C CA . TRP A 1 270 ? -15.974 5.828 18.257 1.00 95.19 270 TRP A CA 1
ATOM 2166 C C . TRP A 1 270 ? -16.266 6.827 17.131 1.00 95.19 270 TRP A C 1
ATOM 2168 O O . TRP A 1 270 ? -17.284 6.664 16.461 1.00 95.19 270 TRP A O 1
ATOM 2178 N N . ASP A 1 271 ? -15.400 7.814 16.897 1.00 93.75 271 ASP A N 1
ATOM 2179 C CA . ASP A 1 271 ? -15.530 8.756 15.774 1.00 93.75 271 ASP A CA 1
ATOM 2180 C C . ASP A 1 271 ? -15.177 8.106 14.419 1.00 93.75 271 ASP A C 1
ATOM 2182 O O . ASP A 1 271 ? -15.517 8.638 13.363 1.00 93.75 271 ASP A O 1
ATOM 2186 N N . ALA A 1 272 ? -14.541 6.931 14.444 1.00 95.94 272 ALA A N 1
ATOM 2187 C CA . ALA A 1 272 ? -14.212 6.107 13.281 1.00 95.94 272 ALA A CA 1
ATOM 2188 C C . ALA A 1 272 ? -14.917 4.735 13.301 1.00 95.94 272 ALA A C 1
ATOM 2190 O O . ALA A 1 272 ? -14.479 3.790 12.647 1.00 95.94 272 ALA A O 1
ATOM 2191 N N . ALA A 1 273 ? -16.021 4.610 14.044 1.00 95.38 273 ALA A N 1
ATOM 2192 C CA . ALA A 1 273 ? -16.736 3.348 14.253 1.00 95.38 273 ALA A CA 1
ATOM 2193 C C . ALA A 1 273 ? -17.357 2.736 12.983 1.00 95.38 273 ALA A C 1
ATOM 2195 O O . ALA A 1 273 ? -17.688 1.553 12.991 1.00 95.38 273 ALA A O 1
ATO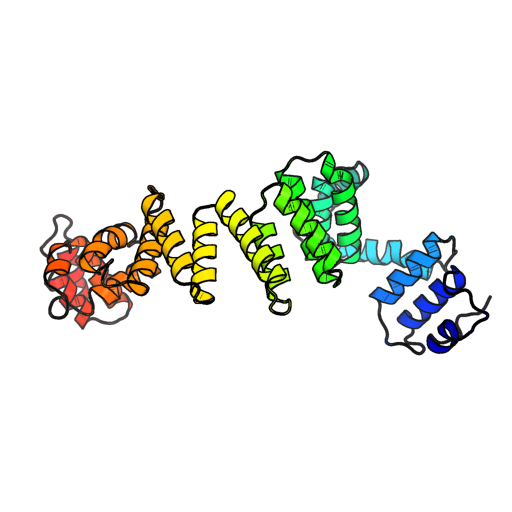M 2196 N N . ASP A 1 274 ? -17.513 3.508 11.907 1.00 93.94 274 ASP A N 1
ATOM 2197 C CA . ASP A 1 274 ? -17.988 2.984 10.621 1.00 93.94 274 ASP A CA 1
ATOM 2198 C C . ASP A 1 274 ? -16.916 2.136 9.909 1.00 93.94 274 ASP A C 1
ATOM 2200 O O . ASP A 1 274 ? -17.240 1.316 9.049 1.00 93.94 274 ASP A O 1
ATOM 2204 N N . ASN A 1 275 ? -15.639 2.287 10.283 1.00 95.31 275 ASN A N 1
ATOM 2205 C CA . ASN A 1 275 ? -14.570 1.414 9.817 1.00 95.31 275 ASN A CA 1
ATOM 2206 C C . ASN A 1 275 ? -14.601 0.078 10.580 1.00 95.31 275 ASN A C 1
ATOM 2208 O O . ASN A 1 275 ? -14.505 0.033 11.807 1.00 95.31 275 ASN A O 1
ATOM 2212 N N . GLU A 1 276 ? -14.682 -1.033 9.844 1.00 93.69 276 GLU A N 1
ATOM 2213 C CA . GLU A 1 276 ? -14.837 -2.372 10.421 1.00 93.69 276 GLU A CA 1
ATOM 2214 C C . GLU A 1 276 ? -13.674 -2.779 11.344 1.00 93.69 276 GLU A C 1
ATOM 2216 O O . GLU A 1 276 ? -13.903 -3.394 12.388 1.00 93.69 276 GLU A O 1
ATOM 2221 N N . ASN A 1 277 ? -12.431 -2.433 10.996 1.00 92.44 277 ASN A N 1
ATOM 2222 C CA . ASN A 1 277 ? -11.255 -2.790 11.795 1.00 92.44 277 ASN A CA 1
ATOM 2223 C C . ASN A 1 277 ? -11.234 -2.023 13.119 1.00 92.44 277 ASN A C 1
ATOM 2225 O O . ASN A 1 277 ? -11.009 -2.614 14.181 1.00 92.44 277 ASN A O 1
ATOM 2229 N N . VAL A 1 278 ? -11.544 -0.725 13.071 1.00 96.38 278 VAL A N 1
ATOM 2230 C CA . VAL A 1 278 ? -11.691 0.107 14.271 1.00 96.38 278 VAL A CA 1
ATOM 2231 C C . VAL A 1 278 ? -12.830 -0.421 15.143 1.00 96.38 278 VAL A C 1
ATOM 2233 O O . VAL A 1 278 ? -12.668 -0.578 16.357 1.00 96.38 278 VAL A O 1
ATOM 2236 N N . PHE A 1 279 ? -13.965 -0.773 14.536 1.00 96.50 279 PHE A N 1
ATOM 2237 C CA . PHE A 1 279 ? -15.117 -1.289 15.265 1.00 96.50 279 PHE A CA 1
ATOM 2238 C C . PHE A 1 279 ? -14.844 -2.640 15.933 1.00 96.50 279 PHE A C 1
ATOM 2240 O O . PHE A 1 279 ? -15.187 -2.830 17.100 1.00 96.50 279 PHE A O 1
ATOM 2247 N N . LYS A 1 280 ? -14.160 -3.569 15.251 1.00 95.06 280 LYS A N 1
ATOM 2248 C CA . LYS A 1 280 ? -13.696 -4.826 15.867 1.00 95.06 280 LYS A CA 1
ATOM 2249 C C . LYS A 1 280 ? -12.867 -4.549 17.118 1.00 95.06 280 LYS A C 1
ATOM 2251 O O . LYS A 1 280 ? -13.055 -5.206 18.141 1.00 95.06 280 LYS A O 1
ATOM 2256 N N . LYS A 1 281 ? -12.011 -3.526 17.082 1.00 95.12 281 LYS A N 1
ATOM 2257 C CA . LYS A 1 281 ? -11.203 -3.162 18.245 1.00 95.12 281 LYS A CA 1
ATOM 2258 C C . LYS A 1 281 ? -12.020 -2.546 19.382 1.00 95.12 281 LYS A C 1
ATOM 2260 O O . LYS A 1 281 ? -11.754 -2.844 20.545 1.00 95.12 281 LYS A O 1
ATOM 2265 N N . LEU A 1 282 ? -13.044 -1.749 19.072 1.00 95.56 282 LEU A N 1
ATOM 2266 C CA . LEU A 1 282 ? -14.026 -1.294 20.064 1.00 95.56 282 LEU A CA 1
ATOM 2267 C C . LEU A 1 282 ? -14.722 -2.483 20.738 1.00 95.56 282 LEU A C 1
ATOM 2269 O O . LEU A 1 282 ? -14.821 -2.517 21.963 1.00 95.56 282 LEU A O 1
ATOM 2273 N N . VAL A 1 283 ? -15.144 -3.484 19.965 1.00 95.19 283 VAL A N 1
ATOM 2274 C CA . VAL A 1 283 ? -15.758 -4.706 20.502 1.00 95.19 283 VAL A CA 1
ATOM 2275 C C . VAL A 1 283 ? -14.807 -5.435 21.455 1.00 95.19 283 VAL A C 1
ATOM 2277 O O . VAL A 1 283 ? -15.233 -5.814 22.542 1.00 95.19 283 VAL A O 1
ATOM 2280 N N . GLU A 1 284 ? -13.521 -5.568 21.117 1.00 93.69 284 GLU A N 1
ATOM 2281 C CA . GLU A 1 284 ? -12.518 -6.157 22.019 1.00 93.69 284 GLU A CA 1
ATOM 2282 C C . GLU A 1 284 ? -12.348 -5.364 23.324 1.00 93.69 284 GLU A C 1
ATOM 2284 O O . GLU A 1 284 ? -12.228 -5.955 24.397 1.00 93.69 284 GLU A O 1
ATOM 2289 N N . ILE A 1 285 ? -12.342 -4.028 23.249 1.00 93.06 285 ILE A N 1
ATOM 2290 C CA . ILE A 1 285 ? -12.200 -3.146 24.419 1.00 93.06 285 ILE A CA 1
ATOM 2291 C C . ILE A 1 285 ? -13.407 -3.274 25.356 1.00 93.06 285 ILE A C 1
ATOM 2293 O O . ILE A 1 285 ? -13.246 -3.326 26.578 1.00 93.06 285 ILE A O 1
ATOM 2297 N N . TYR A 1 286 ? -14.616 -3.297 24.796 1.00 93.75 286 TYR A N 1
ATOM 2298 C CA . TYR A 1 286 ? -15.852 -3.367 25.571 1.00 93.75 286 TYR A CA 1
ATOM 2299 C C . TYR A 1 286 ? -16.168 -4.796 26.041 1.00 93.75 286 TYR A C 1
ATOM 2301 O O . TYR A 1 286 ? -16.711 -4.973 27.135 1.00 93.75 286 TYR A O 1
ATOM 2309 N N . GLY A 1 287 ? -15.793 -5.814 25.266 1.00 92.44 287 GLY A N 1
ATOM 2310 C CA . GLY A 1 287 ? -16.046 -7.224 25.546 1.00 92.44 287 GLY A CA 1
ATOM 2311 C C . GLY A 1 287 ? -17.515 -7.628 25.379 1.00 92.44 287 GLY A C 1
ATOM 2312 O O . GLY A 1 287 ? -18.314 -6.947 24.729 1.00 92.44 287 GLY A O 1
ATOM 2313 N N . ASN A 1 288 ? -17.889 -8.756 25.987 1.00 90.88 288 ASN A N 1
ATOM 2314 C CA . ASN A 1 288 ? -19.184 -9.414 25.751 1.00 90.88 288 ASN A CA 1
ATOM 2315 C C . ASN A 1 288 ? -20.345 -8.821 26.572 1.00 90.88 288 ASN A C 1
ATOM 2317 O O . ASN A 1 288 ? -21.454 -9.352 26.556 1.00 90.88 288 ASN A O 1
ATOM 2321 N N . GLY A 1 289 ? -20.108 -7.758 27.342 1.00 88.69 289 GLY A N 1
ATOM 2322 C CA . GLY A 1 289 ? -21.165 -7.092 28.095 1.00 88.69 289 GLY A CA 1
ATOM 2323 C C . GLY A 1 289 ? -20.667 -6.257 29.274 1.00 88.69 289 GLY A C 1
ATOM 2324 O O . GLY A 1 289 ? -19.552 -6.455 29.767 1.00 88.69 289 GLY A O 1
ATOM 2325 N N . PRO A 1 290 ? -21.540 -5.401 29.832 1.00 87.81 290 PRO A N 1
ATOM 2326 C CA . PRO A 1 290 ? -21.168 -4.351 30.782 1.00 87.81 290 PRO A CA 1
ATOM 2327 C C . PRO A 1 290 ? -20.587 -4.864 32.104 1.00 87.81 290 PRO A C 1
ATOM 2329 O O . PRO A 1 290 ? -19.885 -4.138 32.794 1.00 87.81 290 PRO A O 1
ATOM 2332 N N . LYS A 1 291 ? -20.855 -6.122 32.480 1.00 88.00 291 LYS A N 1
ATOM 2333 C CA . LYS A 1 291 ? -20.310 -6.722 33.711 1.00 88.00 291 LYS A CA 1
ATOM 2334 C C . LYS A 1 291 ? -18.799 -6.959 33.649 1.00 88.00 291 LYS A C 1
ATOM 2336 O O . LYS A 1 291 ? -18.168 -7.054 34.695 1.00 88.00 291 LYS A O 1
ATOM 2341 N N . GLN A 1 292 ? -18.249 -7.123 32.447 1.00 84.00 292 GLN A N 1
ATOM 2342 C CA . GLN A 1 292 ? -16.823 -7.381 32.217 1.00 84.00 292 GLN A CA 1
ATOM 2343 C C . GLN A 1 292 ? -16.077 -6.104 31.803 1.00 84.00 292 GLN A C 1
ATOM 2345 O O . GLN A 1 292 ? -14.850 -6.062 31.818 1.00 84.00 292 GLN A O 1
ATOM 2350 N N . THR A 1 293 ? -16.822 -5.052 31.468 1.00 88.38 293 THR A N 1
ATOM 2351 C CA . THR A 1 293 ? -16.308 -3.755 31.043 1.00 88.38 293 THR A CA 1
ATOM 2352 C C . THR A 1 293 ? -15.998 -2.865 32.245 1.00 88.38 293 THR A C 1
ATOM 2354 O O . THR A 1 293 ? -16.722 -2.843 33.240 1.00 88.38 293 THR A O 1
ATOM 2357 N N . ARG A 1 294 ? -14.929 -2.071 32.153 1.00 87.81 294 ARG A N 1
ATOM 2358 C CA . ARG A 1 294 ? -14.597 -1.070 33.178 1.00 87.81 294 ARG A CA 1
ATOM 2359 C C . ARG A 1 294 ? -15.647 0.045 33.216 1.00 87.81 294 ARG A C 1
ATOM 2361 O O . ARG A 1 294 ? -16.082 0.517 32.170 1.00 87.81 294 ARG A O 1
ATOM 2368 N N . GLY A 1 295 ? -15.985 0.524 34.416 1.00 86.62 295 GLY A N 1
ATOM 2369 C CA . GLY A 1 295 ? -17.020 1.551 34.616 1.00 86.62 295 GLY A CA 1
ATOM 2370 C C . GLY A 1 295 ? -16.804 2.830 33.799 1.00 86.62 295 GLY A C 1
ATOM 2371 O O . GLY A 1 295 ? -17.740 3.314 33.177 1.00 86.62 295 GLY A O 1
ATOM 2372 N N . VAL A 1 296 ? -15.559 3.308 33.697 1.00 86.56 296 VAL A N 1
ATOM 2373 C CA . VAL A 1 296 ? -15.206 4.513 32.918 1.00 86.56 296 VAL A CA 1
ATOM 2374 C C . VAL A 1 296 ? -15.557 4.366 31.429 1.00 86.56 296 VAL A C 1
ATOM 2376 O O . VAL A 1 296 ? -16.030 5.309 30.803 1.00 86.56 296 VAL A O 1
ATOM 2379 N N . LEU A 1 297 ? -15.396 3.169 30.853 1.00 89.50 297 LEU A N 1
ATOM 2380 C CA . LEU A 1 297 ? -15.769 2.905 29.457 1.00 89.50 297 LEU A CA 1
ATOM 2381 C C . LEU A 1 297 ? -17.293 2.910 29.264 1.00 89.50 297 LEU A C 1
ATOM 2383 O O . LEU A 1 297 ? -17.781 3.324 28.210 1.00 89.50 297 LEU A O 1
ATOM 2387 N N . LEU A 1 298 ? -18.045 2.468 30.279 1.00 88.81 298 LEU A N 1
ATOM 2388 C CA . LEU A 1 298 ? -19.511 2.499 30.278 1.00 88.81 298 LEU A CA 1
ATOM 2389 C C . LEU A 1 298 ? -20.054 3.926 30.398 1.00 88.81 298 LEU A C 1
ATOM 2391 O O . LEU A 1 298 ? -21.085 4.228 29.805 1.00 88.81 298 LEU A O 1
ATOM 2395 N N . GLU A 1 299 ? -19.360 4.816 31.109 1.00 85.69 299 GLU A N 1
ATOM 2396 C CA . GLU A 1 299 ? -19.726 6.238 31.186 1.00 85.69 299 GLU A CA 1
ATOM 2397 C C . GLU A 1 299 ? -19.642 6.934 29.817 1.00 85.69 299 GLU A C 1
ATOM 2399 O O . GLU A 1 299 ? -20.456 7.807 29.519 1.00 85.69 299 GLU A O 1
ATOM 2404 N N . ALA A 1 300 ? -18.712 6.507 28.955 1.00 80.69 300 ALA A N 1
ATOM 2405 C CA . ALA A 1 300 ? -18.565 7.004 27.585 1.00 80.69 300 ALA A CA 1
ATOM 2406 C C . ALA A 1 300 ? -19.538 6.359 26.569 1.00 80.69 300 ALA A C 1
ATOM 2408 O O . ALA A 1 300 ? -19.590 6.771 25.400 1.00 80.69 300 ALA A O 1
ATOM 2409 N N . LEU A 1 301 ? -20.303 5.340 26.982 1.00 89.62 301 LEU A N 1
ATOM 2410 C CA . LEU A 1 301 ? -21.186 4.578 26.102 1.00 89.62 301 LEU A CA 1
ATOM 2411 C C . LEU A 1 301 ? -22.569 5.239 26.002 1.00 89.62 301 LEU A C 1
ATOM 2413 O O . LEU A 1 301 ? -23.367 5.234 26.939 1.00 89.62 301 LEU A O 1
ATOM 2417 N N . THR A 1 302 ? -22.878 5.795 24.832 1.00 91.75 302 THR A N 1
ATOM 2418 C CA . THR A 1 302 ? -24.211 6.339 24.536 1.00 91.75 302 THR A CA 1
ATOM 2419 C C . THR A 1 302 ? -25.188 5.215 24.157 1.00 91.75 302 THR A C 1
ATOM 2421 O O . THR A 1 302 ? -24.745 4.146 23.729 1.00 91.75 302 THR A O 1
ATOM 2424 N N . PRO A 1 303 ? -26.517 5.438 24.235 1.00 91.56 303 PRO A N 1
ATOM 2425 C CA . PRO A 1 303 ? -27.506 4.461 23.770 1.00 91.56 303 PRO A CA 1
ATOM 2426 C C . PRO A 1 303 ? -27.248 3.959 22.344 1.00 91.56 303 PRO A C 1
ATOM 2428 O O . PRO A 1 303 ? -27.248 2.756 22.105 1.00 91.56 303 PRO A O 1
ATOM 2431 N N . LYS A 1 304 ? -26.910 4.870 21.422 1.00 91.00 304 LYS A N 1
ATOM 2432 C CA . LYS A 1 304 ? -26.598 4.534 20.024 1.00 91.00 304 LYS A CA 1
ATOM 2433 C C . LYS A 1 304 ? -25.375 3.623 19.892 1.00 91.00 304 LYS A C 1
ATOM 2435 O O . LYS A 1 304 ? -25.417 2.651 19.147 1.00 91.00 304 LYS A O 1
ATOM 2440 N N . ARG A 1 305 ? -24.311 3.890 20.655 1.00 93.81 305 ARG A N 1
ATOM 2441 C CA . ARG A 1 305 ? -23.094 3.059 20.672 1.00 93.81 305 ARG A CA 1
ATOM 2442 C C . ARG A 1 305 ? -23.366 1.664 21.245 1.00 93.81 305 ARG A C 1
ATOM 2444 O O . ARG A 1 305 ? -22.880 0.669 20.717 1.00 93.81 305 ARG A O 1
ATOM 2451 N N . ALA A 1 306 ? -24.198 1.572 22.284 1.00 93.81 306 ALA A N 1
ATOM 2452 C CA . ALA A 1 306 ? -24.637 0.289 22.836 1.00 93.81 306 ALA A CA 1
ATOM 2453 C C . ALA A 1 306 ? -25.477 -0.522 21.829 1.00 93.81 306 ALA A C 1
ATOM 2455 O O . ALA A 1 306 ? -25.303 -1.736 21.717 1.00 93.81 306 ALA A O 1
ATOM 2456 N N . VAL A 1 307 ? -26.338 0.147 21.055 1.00 93.12 307 VAL A N 1
ATOM 2457 C CA . VAL A 1 307 ? -27.083 -0.463 19.940 1.00 93.12 307 VAL A CA 1
ATOM 2458 C C . VAL A 1 307 ? -26.129 -0.977 18.860 1.00 93.12 307 VAL A C 1
ATOM 2460 O O . VAL A 1 307 ? -26.292 -2.111 18.419 1.00 93.12 307 VAL A O 1
ATOM 2463 N N . GLN A 1 308 ? -25.100 -0.212 18.482 1.00 94.50 308 GLN A N 1
ATOM 2464 C CA . GLN A 1 308 ? -24.084 -0.665 17.520 1.00 94.50 308 GLN A CA 1
ATOM 2465 C C . GLN A 1 308 ? -23.345 -1.924 18.005 1.00 94.50 308 GLN A C 1
ATOM 2467 O O . GLN A 1 308 ? -23.249 -2.893 17.252 1.00 94.50 308 GLN A O 1
ATOM 2472 N N . LEU A 1 309 ? -22.885 -1.959 19.265 1.00 95.56 309 LEU A N 1
ATOM 2473 C CA . LEU A 1 309 ? -22.267 -3.162 19.851 1.00 95.56 309 LEU A CA 1
ATOM 2474 C C . LEU A 1 309 ? -23.226 -4.359 19.811 1.00 95.56 309 LEU A C 1
ATOM 2476 O O . LEU A 1 309 ? -22.844 -5.455 19.406 1.00 95.56 309 LEU A O 1
ATOM 2480 N N . SER A 1 310 ? -24.485 -4.146 20.198 1.00 95.12 310 SER A N 1
ATOM 2481 C CA . SER A 1 310 ? -25.506 -5.193 20.203 1.00 95.12 310 SER A CA 1
ATOM 2482 C C . SER A 1 310 ? -25.771 -5.756 18.801 1.00 95.12 310 SER A C 1
ATOM 2484 O O . SER A 1 310 ? -25.807 -6.974 18.618 1.00 95.12 310 SER A O 1
ATOM 2486 N N . LEU A 1 311 ? -25.882 -4.885 17.793 1.00 94.62 311 LEU A N 1
ATOM 2487 C CA . LEU A 1 311 ? -26.067 -5.282 16.396 1.00 94.62 311 LEU A CA 1
ATOM 2488 C C . LEU A 1 311 ? -24.895 -6.111 15.870 1.00 94.62 311 LEU A C 1
ATOM 2490 O O . LEU A 1 311 ? -25.130 -7.106 15.185 1.00 94.62 311 LEU A O 1
ATOM 2494 N N . TRP A 1 312 ? -23.659 -5.743 16.211 1.00 95.75 312 TRP A N 1
ATOM 2495 C CA . TRP A 1 312 ? -22.477 -6.500 15.803 1.00 95.75 312 TRP A CA 1
ATOM 2496 C C . TRP A 1 312 ? -22.496 -7.924 16.362 1.00 95.75 312 TRP A C 1
ATOM 2498 O O . TRP A 1 312 ? -22.333 -8.881 15.606 1.00 95.75 312 TRP A O 1
ATOM 2508 N N . TYR A 1 313 ? -22.780 -8.090 17.657 1.00 95.31 313 TYR A N 1
ATOM 2509 C CA . TYR A 1 313 ? -22.879 -9.423 18.261 1.00 95.31 313 TYR A CA 1
ATOM 2510 C C . TYR A 1 313 ? -24.034 -10.239 17.674 1.00 95.31 313 TYR A C 1
ATOM 2512 O O . TYR A 1 313 ? -23.880 -11.436 17.437 1.00 95.31 313 TYR A O 1
ATOM 2520 N N . LEU A 1 314 ? -25.162 -9.596 17.357 1.00 94.06 314 LEU A N 1
ATOM 2521 C CA . LEU A 1 314 ? -26.290 -10.258 16.705 1.00 94.06 314 LEU A CA 1
ATOM 2522 C C . LEU A 1 314 ? -25.925 -10.762 15.298 1.00 94.06 314 LEU A C 1
ATOM 2524 O O . LEU A 1 314 ? -26.279 -11.886 14.943 1.00 94.06 314 LEU A O 1
ATOM 2528 N N . GLN A 1 315 ? -25.188 -9.969 14.511 1.00 94.25 315 GLN A N 1
ATOM 2529 C CA . GLN A 1 315 ? -24.660 -10.389 13.204 1.00 94.25 315 GLN A CA 1
ATOM 2530 C C . GLN A 1 315 ? -23.701 -11.584 13.323 1.00 94.25 315 GLN A C 1
ATOM 2532 O O . GLN A 1 315 ? -23.699 -12.454 12.456 1.00 94.25 315 GLN A O 1
ATOM 2537 N N . HIS A 1 316 ? -22.946 -11.659 14.421 1.00 93.94 316 HIS A N 1
ATOM 2538 C CA . HIS A 1 316 ? -22.012 -12.748 14.725 1.00 93.94 316 HIS A CA 1
ATOM 2539 C C . HIS A 1 316 ? -22.640 -13.875 15.567 1.00 93.94 316 HIS A C 1
ATOM 2541 O O . HIS A 1 316 ? -21.924 -14.714 16.107 1.00 93.94 316 HIS A O 1
ATOM 2547 N N . GLN A 1 317 ? -23.976 -13.925 15.645 1.00 93.88 317 GLN A N 1
ATOM 2548 C CA . GLN A 1 317 ? -24.755 -14.984 16.301 1.00 93.88 317 GLN A CA 1
ATOM 2549 C C . GLN A 1 317 ? -24.544 -15.120 17.822 1.00 93.88 317 GLN A C 1
ATOM 2551 O O . GLN A 1 317 ? -24.969 -16.113 18.416 1.00 93.88 317 GLN A O 1
ATOM 2556 N N . ASP A 1 318 ? -23.974 -14.114 18.490 1.00 94.00 318 ASP A N 1
ATOM 2557 C CA . ASP A 1 318 ? -23.898 -14.061 19.952 1.00 94.00 318 ASP A CA 1
ATOM 2558 C C . ASP A 1 318 ? -25.087 -13.280 20.526 1.00 94.00 318 ASP A C 1
ATOM 2560 O O . ASP A 1 318 ? -25.021 -12.094 20.862 1.00 94.00 318 ASP A O 1
ATOM 2564 N N . ILE A 1 319 ? -26.212 -13.983 20.650 1.00 93.81 319 ILE A N 1
ATOM 2565 C CA . ILE A 1 319 ? -27.459 -13.429 21.194 1.00 93.81 319 ILE A CA 1
ATOM 2566 C C . ILE A 1 319 ? -27.273 -12.977 22.653 1.00 93.81 319 ILE A C 1
ATOM 2568 O O . ILE A 1 319 ? -27.889 -12.003 23.085 1.00 93.81 319 ILE A O 1
ATOM 2572 N N . THR A 1 320 ? -26.406 -13.649 23.419 1.00 93.88 320 THR A N 1
ATOM 2573 C CA . THR A 1 320 ? -26.213 -13.346 24.845 1.00 93.88 320 THR A CA 1
ATOM 2574 C C . THR A 1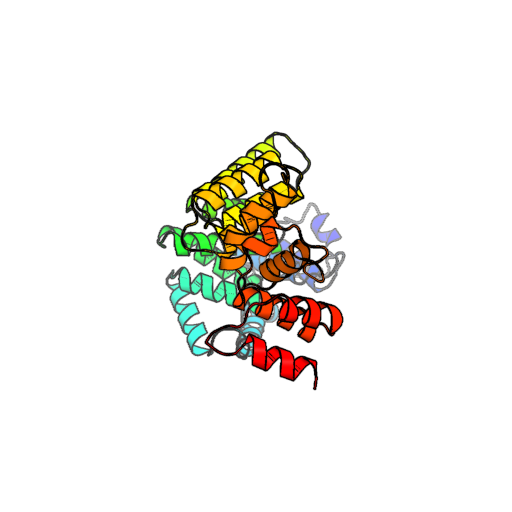 320 ? -25.513 -12.003 25.022 1.00 93.88 320 THR A C 1
ATOM 2576 O O . THR A 1 320 ? -25.976 -11.169 25.803 1.00 93.88 320 THR A O 1
ATOM 2579 N N . ALA A 1 321 ? -24.430 -11.769 24.277 1.00 93.56 321 ALA A N 1
ATOM 2580 C CA . ALA A 1 321 ? -23.724 -10.493 24.289 1.00 93.56 321 ALA A CA 1
ATOM 2581 C C . ALA A 1 321 ? -24.577 -9.370 23.681 1.00 93.56 321 ALA A C 1
ATOM 2583 O O . ALA A 1 321 ? -24.644 -8.271 24.240 1.00 93.56 321 ALA A O 1
ATOM 2584 N N . ALA A 1 322 ? -25.305 -9.658 22.595 1.00 93.81 322 ALA A N 1
ATOM 2585 C CA . ALA A 1 322 ? -26.232 -8.704 21.994 1.00 93.81 322 ALA A CA 1
ATOM 2586 C C . ALA A 1 322 ? -27.295 -8.231 23.001 1.00 93.81 322 ALA A C 1
ATOM 2588 O O . ALA A 1 322 ? -27.510 -7.023 23.156 1.00 93.81 322 ALA A O 1
ATOM 2589 N N . GLN A 1 323 ? -27.908 -9.166 23.737 1.00 93.56 323 GLN A N 1
ATOM 2590 C CA . GLN A 1 323 ? -28.894 -8.861 24.772 1.00 93.56 323 GLN A CA 1
ATOM 2591 C C . GLN A 1 323 ? -28.270 -8.067 25.933 1.00 93.56 323 GLN A C 1
ATOM 2593 O O . GLN A 1 323 ? -28.847 -7.084 26.395 1.00 93.56 323 GLN A O 1
ATOM 2598 N N . ALA A 1 324 ? -27.064 -8.438 26.373 1.00 93.62 324 ALA A N 1
ATOM 2599 C CA . ALA A 1 324 ? -26.373 -7.748 27.461 1.00 93.62 324 ALA A CA 1
ATOM 2600 C C . ALA A 1 324 ? -26.105 -6.265 27.148 1.00 93.62 324 ALA A C 1
ATOM 2602 O O . ALA A 1 324 ? -26.262 -5.411 28.026 1.00 93.62 324 ALA A O 1
ATOM 2603 N N . TRP A 1 325 ? -25.731 -5.949 25.904 1.00 94.50 325 TRP A N 1
ATOM 2604 C CA . TRP A 1 325 ? -25.483 -4.573 25.474 1.00 94.50 325 TRP A CA 1
ATOM 2605 C C . TRP A 1 325 ? -26.764 -3.758 25.303 1.00 94.50 325 TRP A C 1
ATOM 2607 O O . TRP A 1 325 ? -26.819 -2.620 25.776 1.00 94.50 325 TRP A O 1
ATOM 2617 N N . VAL A 1 326 ? -27.815 -4.332 24.707 1.00 92.12 326 VAL A N 1
ATOM 2618 C CA . VAL A 1 326 ? -29.084 -3.607 24.525 1.00 92.12 326 VAL A CA 1
ATOM 2619 C C . VAL A 1 326 ? -29.800 -3.353 25.858 1.00 92.12 326 VAL A C 1
ATOM 2621 O O . VAL A 1 326 ? -30.457 -2.326 26.024 1.00 92.12 326 VAL A O 1
ATOM 2624 N N . ASP A 1 327 ? -29.658 -4.247 26.841 1.00 90.62 327 ASP A N 1
ATOM 2625 C CA . ASP A 1 327 ? -30.240 -4.061 28.176 1.00 90.62 327 ASP A CA 1
ATOM 2626 C C . ASP A 1 327 ? -29.512 -2.999 28.998 1.00 90.62 327 ASP A C 1
ATOM 2628 O O . ASP A 1 327 ? -30.132 -2.339 29.833 1.00 90.62 327 ASP A O 1
ATOM 2632 N N . CYS A 1 328 ? -28.218 -2.801 28.738 1.00 88.50 328 CYS A N 1
ATOM 2633 C CA . CYS A 1 328 ? -27.432 -1.732 29.343 1.00 88.50 328 CYS A CA 1
ATOM 2634 C C . CYS A 1 328 ? -27.783 -0.347 28.779 1.00 88.50 328 CYS A C 1
ATOM 2636 O O . CYS A 1 328 ? -27.553 0.669 29.443 1.00 88.50 328 CYS A O 1
ATOM 2638 N N . ALA A 1 329 ? -28.304 -0.290 27.552 1.00 87.38 329 ALA A N 1
ATOM 2639 C CA . ALA A 1 329 ? -28.651 0.958 26.895 1.00 87.38 329 ALA A CA 1
ATOM 2640 C C . ALA A 1 329 ? -29.861 1.616 27.578 1.00 87.38 329 ALA A C 1
ATOM 2642 O O . ALA A 1 329 ? -30.912 0.997 27.774 1.00 87.38 329 ALA A O 1
ATOM 2643 N N . LYS A 1 330 ? -29.723 2.905 27.911 1.00 84.69 330 LYS A N 1
ATOM 2644 C CA . LYS A 1 330 ? -30.878 3.752 28.244 1.00 84.69 330 LYS A CA 1
ATOM 2645 C C . LYS A 1 330 ? -31.751 3.905 26.998 1.00 84.69 330 LYS A C 1
ATOM 2647 O O . LYS A 1 330 ? -31.224 3.866 25.892 1.00 84.69 330 LYS A O 1
ATOM 2652 N N . GLU A 1 331 ? -33.052 4.107 27.178 1.00 82.38 331 GLU A N 1
ATOM 2653 C CA . GLU A 1 331 ? -33.954 4.387 26.054 1.00 82.38 331 GLU A CA 1
ATOM 2654 C C . GLU A 1 331 ? -33.505 5.629 25.274 1.00 82.38 331 GLU A C 1
ATOM 2656 O O . GLU A 1 331 ? -32.983 6.592 25.847 1.00 82.38 331 GLU A O 1
ATOM 2661 N N . ASP A 1 332 ? -33.710 5.592 23.960 1.00 83.88 332 ASP A N 1
ATOM 2662 C CA . ASP A 1 332 ? -33.366 6.651 23.028 1.00 83.88 332 ASP A CA 1
ATOM 2663 C C . ASP A 1 332 ? -34.603 7.237 22.326 1.00 83.88 332 ASP A C 1
ATOM 2665 O O . ASP A 1 332 ? -35.585 6.532 22.091 1.00 83.88 332 ASP A O 1
ATOM 2669 N N . PRO A 1 333 ? -34.591 8.539 21.973 1.00 81.25 333 PRO A N 1
ATOM 2670 C CA . PRO A 1 333 ? -35.767 9.203 21.403 1.00 81.25 333 PRO A CA 1
ATOM 2671 C C . PRO A 1 333 ? -36.216 8.662 20.040 1.00 81.25 333 PRO A C 1
ATOM 2673 O O . PRO A 1 333 ? -37.371 8.848 19.670 1.00 81.25 333 PRO A O 1
ATOM 2676 N N . ASP A 1 334 ? -35.311 8.039 19.279 1.00 87.62 334 ASP A N 1
ATOM 2677 C CA . ASP A 1 334 ? -35.608 7.436 17.974 1.00 87.62 334 ASP A CA 1
ATOM 2678 C C . ASP A 1 334 ? -36.112 5.981 18.088 1.00 87.62 334 ASP A C 1
ATOM 2680 O O . ASP A 1 334 ? -36.473 5.371 17.079 1.00 87.62 334 ASP A O 1
ATOM 2684 N N . GLY A 1 335 ? -36.196 5.443 19.313 1.00 87.69 335 GLY A N 1
ATOM 2685 C CA . GLY A 1 335 ? -36.727 4.116 19.613 1.00 87.69 335 GLY A CA 1
ATOM 2686 C C . GLY A 1 335 ? -35.834 2.961 19.158 1.00 87.69 335 GLY A C 1
ATOM 2687 O O . GLY A 1 335 ? -36.290 1.813 19.163 1.00 87.69 335 GLY A O 1
ATOM 2688 N N . SER A 1 336 ? -34.586 3.220 18.750 1.00 88.06 336 SER A N 1
ATOM 2689 C CA . SER A 1 336 ? -33.709 2.182 18.203 1.00 88.06 336 SER A CA 1
ATOM 2690 C C . SER A 1 336 ? -33.383 1.086 19.228 1.00 88.06 336 SER A C 1
ATOM 2692 O O . SER A 1 336 ? -33.361 -0.097 18.875 1.00 88.06 336 SER A O 1
ATOM 2694 N N . VAL A 1 337 ? -33.264 1.441 20.514 1.00 89.00 337 VAL A N 1
ATOM 2695 C CA . VAL A 1 337 ? -33.072 0.483 21.616 1.00 89.00 337 VAL A CA 1
ATOM 2696 C C . VAL A 1 337 ? -34.291 -0.425 21.784 1.00 89.00 337 VAL A C 1
ATOM 2698 O O . VAL A 1 337 ? -34.139 -1.639 21.939 1.00 89.00 337 VAL A O 1
ATOM 2701 N N . LEU A 1 338 ? -35.503 0.138 21.749 1.00 87.81 338 LEU A N 1
ATOM 2702 C CA . LEU A 1 338 ? -36.743 -0.629 21.908 1.00 87.81 338 LEU A CA 1
ATOM 2703 C C . LEU A 1 338 ? -36.933 -1.604 20.740 1.00 87.81 338 LEU A C 1
ATOM 2705 O O . LEU A 1 338 ? -37.139 -2.797 20.963 1.00 87.81 338 LEU A O 1
ATOM 2709 N N . ASN A 1 339 ? -36.772 -1.112 19.510 1.00 87.88 339 ASN A N 1
ATOM 2710 C CA . ASN A 1 339 ? -36.890 -1.919 18.297 1.00 87.88 339 ASN A CA 1
ATOM 2711 C C . ASN A 1 339 ? -35.897 -3.092 18.299 1.00 87.88 339 ASN A C 1
ATOM 2713 O O . ASN A 1 339 ? -36.251 -4.217 17.942 1.00 87.88 339 ASN A O 1
ATOM 2717 N N . LEU A 1 340 ? -34.652 -2.858 18.731 1.00 89.81 340 LEU A N 1
ATOM 2718 C CA . LEU A 1 340 ? -33.652 -3.921 18.800 1.00 89.81 340 LEU A CA 1
ATOM 2719 C C . LEU A 1 340 ? -33.970 -4.948 19.898 1.00 89.81 340 LEU A C 1
ATOM 2721 O O . LEU A 1 340 ? -33.806 -6.145 19.667 1.00 89.81 340 LEU A O 1
ATOM 2725 N N . LYS A 1 341 ? -34.488 -4.516 21.058 1.00 89.69 341 LYS A N 1
ATOM 2726 C CA . LYS A 1 341 ? -34.960 -5.432 22.115 1.00 89.69 341 LYS A CA 1
ATOM 2727 C C . LYS A 1 341 ? -36.077 -6.350 21.631 1.00 89.69 341 LYS A C 1
ATOM 2729 O O . LYS A 1 341 ? -36.102 -7.517 22.010 1.00 89.69 341 LYS A O 1
ATOM 2734 N N . GLU A 1 342 ? -37.006 -5.838 20.831 1.00 88.94 342 GLU A N 1
ATOM 2735 C CA . GLU A 1 342 ? -38.066 -6.657 20.236 1.00 88.94 342 GLU A CA 1
ATOM 2736 C C . GLU A 1 342 ? -37.498 -7.653 19.222 1.00 88.94 342 GLU A C 1
ATOM 2738 O O . GLU A 1 342 ? -37.854 -8.829 19.262 1.00 88.94 342 GLU A O 1
ATOM 2743 N N . LYS A 1 343 ? -36.551 -7.216 18.383 1.00 88.38 343 LYS A N 1
ATOM 2744 C CA . LYS A 1 343 ? -35.898 -8.066 17.380 1.00 88.38 343 LYS A CA 1
ATOM 2745 C C . LYS A 1 343 ? -35.085 -9.215 17.981 1.00 88.38 343 LYS A C 1
ATOM 2747 O O . LYS A 1 343 ? -35.056 -10.279 17.386 1.00 88.38 343 LYS A O 1
ATOM 2752 N N . ILE A 1 344 ? -34.415 -9.012 19.116 1.00 88.12 344 ILE A N 1
ATOM 2753 C CA . ILE A 1 344 ? -33.620 -10.067 19.776 1.00 88.12 344 ILE A CA 1
ATOM 2754 C C . ILE A 1 344 ? -34.518 -11.108 20.470 1.00 88.12 344 ILE A C 1
ATOM 2756 O O . ILE A 1 344 ? -34.124 -12.262 20.625 1.00 88.12 344 ILE A O 1
ATOM 2760 N N . LYS A 1 345 ? -35.725 -10.712 20.899 1.00 85.00 345 LYS A N 1
ATOM 2761 C CA . LYS A 1 345 ? -36.701 -11.612 21.540 1.00 85.00 345 LYS A CA 1
ATOM 2762 C C . LYS A 1 345 ? -37.476 -12.484 20.550 1.00 85.00 345 LYS A C 1
ATOM 2764 O O . LYS A 1 345 ? -38.016 -13.505 20.980 1.00 85.00 345 LYS A O 1
ATOM 2769 N N . ALA A 1 346 ? -37.608 -12.028 19.305 1.00 75.81 346 ALA A N 1
ATOM 2770 C CA . ALA A 1 346 ? -38.260 -12.741 18.208 1.00 75.81 346 ALA A CA 1
ATOM 2771 C C . ALA A 1 346 ? -37.308 -13.774 17.599 1.00 75.81 346 ALA A C 1
ATOM 2773 O O . ALA A 1 346 ? -37.794 -14.889 17.304 1.00 75.81 346 ALA A O 1
#

Secondary structure (DSSP, 8-state):
---TT--HHHHHT-TTS-TTSHHHHHHHHHHHHHTSSS---HHHHHHHHHHHHHTT----HHHHTHHHHHHHHHHHHGGGSSSS-HHHHHHHHHHHHTT-HHHHHHHHHHHHHTT-HHHHHHHHHHHHHHGGGS-HHHHHHHHHHHHHHHHHTT-HHHHHHHHHHHHHTT-HHHHHHHHHHHHTS---HHHHHHHHHHHHHHHHH--HHHHHHHHHHHHHTT-HHHHHHHHHHHHHH-SS-HHHHHHHHHHHHHH-TTTS-HHHHHHHHHHTTTSHHHHHHHHHHHTTSTTTS-HHHHHT--HHHHHHHHHHHHHTT-HHHHHHHHHHSPP-TT-HHHHHHHHHH-

Foldseek 3Di:
DDPLPDAPVRLVPDPVHDCQALVNLQSNLSNLCVVRNHDNDPVSNVVSNVSSVVNPDDDPVVSVCCVPPCVVVVLVVLPPFDDPDSVVLVVLVVVLVVLNLVSLLVQLVRCVVVVVLVSNVVSLVSSQVSLVVDDLVSLLSSLQSQLVSCVVVVVNVSSLVSLVSSVVSLDLVSLVVNLVSLVPDDDDPVSVVSNVVSLVSCVVRPDLVSLLVSLVVCVVVVVPVSSLVSLVVSLVPDDPPLQSNLVSLVSNCVSCVPVRPPLNSVVSLVVVCVDPVSVVVVCVQQDLADVVHDPSVLVVQALVNLLVSLVVCVVVVNLNSSQRSLVSHDADPVRSSVVSNVVSVD

Sequence (346 aa):
MYKEDLNFNQIINDSNIDMDSPEALYAIACCYRDGKGVEKSEERYQEYLQEAIKQGMKVPAEADQLKDSDSVETKQCWEQASFTTYEEIEECERQAENGNAEACLALNKFCVEILDLYLARVYIEKAEANASGADAELQQRIYIAAGILYGAYGEFELALESFKRAVESGSVAACWHVCSYYEDKEDSEERREKMEYYRGKIEEYGSNEEIFKLAMTYKSENALIKAFSLFERLYETVSDDTVLKAECLLEMMQLNPARYPAEQAVFVLWDAADNENVFKKLVEIYGNGPKQTRGVLLEALTPKRAVQLSLWYLQHQDITAAQAWVDCAKEDPDGSVLNLKEKIKA

pLDDT: mean 86.04, std 13.8, range [37.84, 98.5]